Protein AF-A0A959SL12-F1 (afdb_monomer_lite)

Secondary structure (DSSP, 8-state):
---THHHHHHHHHHHHHHHHHHHHHHTT--HHHHHHHHHHHHHHHHHHHHHHTSS-HHHHHHHHHHHHHHHHHHHHHHHHHHHHHHHHHHHHHHHHHHHHHHHHHHHHHHHHHHHHHSS--S-HHHHHHHHHH-EEEEEEEES---TTS-HHHHHHTTS-EEEEEEEEHHHHHHSSHHHHTT-SS---TTTTTB-TTSSBPEEEEEEEEETTEEEEEEEEE-SS-SSTT---EEE-SSSS---BSSTT-

Radius of gyration: 35.01 Å; chains: 1; bounding box: 76×39×96 Å

Foldseek 3Di:
DQPPVQLPQLVCLLVQLVVQLVVCVVVVHDPVSVVVSVVSNVVSVVSVCVSVPVQDPVRNVVVVVVVVVVVVVVVVVVVVVVVVVVVLVVVQVLQVLQQVLLQVLLLLLQVQVCQAPVAGDQDLVVSLCCLQPNWGWDWDKDADDPPVDDPVVCVVVVRIDTDTDTDRNNCVRQVDPVNQPPGPDHDDSVDSQAGPVRHGWRKDKDWDQDPNDTDIWMKTWDPDRPDPPPIWMAIDPHDGGRDIPDPDD

Sequence (249 aa):
MKNLANYIFPVLLIILGGALLIVGAQQGQNTWVMLGAALALIAGLVSVMLQIGMIGRKGGMILGIAFAALAIVLAYRNYRSVMGVIEFNQKKEANDRLVKQGLKDLRTAQMGYKDAYGGYTGDLAVLEEFVKNGHIPMIKAIGQVPDTLSELEALELGLIVRDTILAPALDSLFLTPRATADRAYPFDPNTFTKSPSGDPYLMKAGMISSSGRNVPVFTVRDPRPMVKGDTLMVGSMEKQSTSGNWAGE

pLDDT: mean 90.54, std 7.05, range [51.91, 97.75]

Structure (mmCIF, N/CA/C/O backbone):
data_AF-A0A959SL12-F1
#
_entry.id   AF-A0A959SL12-F1
#
loop_
_atom_site.group_PDB
_atom_site.id
_atom_site.type_symbol
_atom_site.label_atom_id
_atom_site.label_alt_id
_atom_site.label_comp_id
_atom_site.label_asym_id
_atom_site.label_entity_id
_atom_site.label_seq_id
_atom_site.pdbx_PDB_ins_code
_atom_site.Cartn_x
_atom_site.Cartn_y
_atom_site.Cartn_z
_atom_site.occupancy
_atom_site.B_iso_or_equiv
_atom_site.auth_seq_id
_atom_site.auth_comp_id
_atom_site.auth_asym_id
_atom_site.auth_atom_id
_atom_site.pdbx_PDB_model_num
ATOM 1 N N . MET A 1 1 ? -34.033 9.328 64.050 1.00 51.91 1 MET A N 1
ATOM 2 C CA . MET A 1 1 ? -34.203 10.295 62.942 1.00 51.91 1 MET A CA 1
ATOM 3 C C . MET A 1 1 ? -33.260 9.887 61.821 1.00 51.91 1 MET A C 1
ATOM 5 O O . MET A 1 1 ? -32.084 9.692 62.101 1.00 51.91 1 MET A O 1
ATOM 9 N N . LYS A 1 2 ? -33.747 9.649 60.594 1.00 59.09 2 LYS A N 1
ATOM 10 C CA . LYS A 1 2 ? -32.851 9.391 59.450 1.00 59.09 2 LYS A CA 1
ATOM 11 C C . LYS A 1 2 ? -31.998 10.654 59.242 1.00 59.09 2 LYS A C 1
ATOM 13 O O . LYS A 1 2 ? -32.566 11.736 59.139 1.00 59.09 2 LYS A O 1
ATOM 18 N N . ASN A 1 3 ? -30.669 10.532 59.233 1.00 78.06 3 ASN A N 1
ATOM 19 C CA . ASN A 1 3 ? -29.772 11.679 59.054 1.00 78.06 3 ASN A CA 1
ATOM 20 C C . ASN A 1 3 ? -30.009 12.312 57.678 1.00 78.06 3 ASN A C 1
ATOM 22 O O . ASN A 1 3 ? -29.695 11.691 56.665 1.00 78.06 3 ASN A O 1
ATOM 26 N N . LEU A 1 4 ? -30.539 13.540 57.630 1.00 74.75 4 LEU A N 1
ATOM 27 C CA . LEU A 1 4 ? -30.747 14.267 56.370 1.00 74.75 4 LEU A CA 1
ATOM 28 C C . LEU A 1 4 ? -29.435 14.483 55.600 1.00 74.75 4 LEU A C 1
ATOM 30 O O . LEU A 1 4 ? -29.446 14.486 54.374 1.00 74.75 4 LEU A O 1
ATOM 34 N N . ALA A 1 5 ? -28.304 14.582 56.309 1.00 80.69 5 ALA A N 1
ATOM 35 C CA . ALA A 1 5 ? -26.974 14.753 55.722 1.00 80.69 5 ALA A CA 1
ATOM 36 C C . ALA A 1 5 ? -26.625 13.680 54.676 1.00 80.69 5 ALA A C 1
ATOM 38 O O . ALA A 1 5 ? -25.955 13.956 53.686 1.00 80.69 5 ALA A O 1
ATOM 39 N N . ASN A 1 6 ? -27.147 12.468 54.862 1.00 82.25 6 ASN A N 1
ATOM 40 C CA . ASN A 1 6 ? -26.888 11.325 54.001 1.00 82.25 6 ASN A CA 1
ATOM 41 C C . ASN A 1 6 ? -27.483 11.492 52.583 1.00 82.25 6 ASN A C 1
ATOM 43 O O . ASN A 1 6 ? -26.944 10.911 51.641 1.00 82.25 6 ASN A O 1
ATOM 47 N N . TYR A 1 7 ? -28.523 12.324 52.426 1.00 87.56 7 TYR A N 1
ATOM 48 C CA . TYR A 1 7 ? -29.230 12.563 51.159 1.00 87.56 7 TYR A CA 1
ATOM 49 C C . TYR A 1 7 ? -28.717 13.780 50.379 1.00 87.56 7 TYR A C 1
ATOM 51 O O . TYR A 1 7 ? -29.069 13.938 49.211 1.00 87.56 7 TYR A O 1
ATOM 59 N N . ILE A 1 8 ? -27.878 14.628 50.985 1.00 89.00 8 ILE A N 1
ATOM 60 C CA . ILE A 1 8 ? -27.419 15.887 50.372 1.00 89.00 8 ILE A CA 1
ATOM 61 C C . ILE A 1 8 ? -26.678 15.615 49.059 1.00 89.00 8 ILE A C 1
ATOM 63 O O . ILE A 1 8 ? -27.012 16.188 48.026 1.00 89.00 8 ILE A O 1
ATOM 67 N N . PHE A 1 9 ? -25.704 14.703 49.083 1.00 87.56 9 PHE A N 1
ATOM 68 C CA . PHE A 1 9 ? -24.897 14.377 47.907 1.00 87.56 9 PH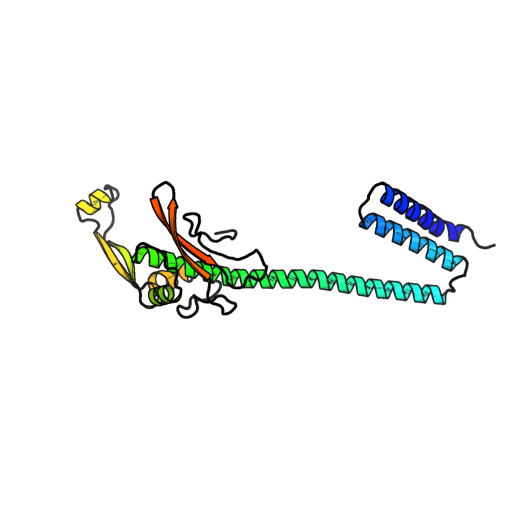E A CA 1
ATOM 69 C C . PHE A 1 9 ? -25.715 13.727 46.765 1.00 87.56 9 PHE A C 1
ATOM 71 O O . PHE A 1 9 ? -25.626 14.207 45.633 1.00 87.56 9 PHE A O 1
ATOM 78 N N . PRO A 1 10 ? -26.566 12.710 47.018 1.00 91.31 10 PRO A N 1
ATOM 79 C CA . PRO A 1 10 ? -27.438 12.133 45.990 1.00 91.31 10 PRO A CA 1
ATOM 80 C C . PRO A 1 10 ? -28.402 13.132 45.344 1.00 91.31 10 PRO A C 1
ATOM 82 O O . PRO A 1 10 ? -28.556 13.142 44.124 1.00 91.31 10 PRO A O 1
ATOM 85 N N . VAL A 1 11 ? -29.038 13.988 46.149 1.00 92.69 11 VAL A N 1
ATOM 86 C CA . VAL A 1 11 ? -29.972 15.010 45.650 1.00 92.69 11 VAL A CA 1
ATOM 87 C C . VAL A 1 11 ? -29.240 16.023 44.774 1.00 92.69 11 VAL A C 1
ATOM 89 O O . VAL A 1 11 ? -29.743 16.391 43.714 1.00 92.69 11 VAL A O 1
ATOM 92 N N . LEU A 1 12 ? -28.025 16.417 45.162 1.00 93.94 12 LEU A N 1
ATOM 93 C CA . LEU A 1 12 ? -27.194 17.318 44.368 1.00 93.94 12 LEU A CA 1
ATOM 94 C C . LEU A 1 12 ? -26.846 16.700 43.005 1.00 93.94 12 LEU A C 1
ATOM 96 O O . LEU A 1 12 ? -26.996 17.374 41.990 1.00 93.94 12 LEU A O 1
ATOM 100 N N . LEU A 1 13 ? -26.482 15.413 42.952 1.00 94.31 13 LEU A N 1
ATOM 101 C CA . LEU A 1 13 ? -26.234 14.701 41.689 1.00 94.31 13 LEU A CA 1
ATOM 102 C C . LEU A 1 13 ? -27.462 14.658 40.770 1.00 94.31 13 LEU A C 1
ATOM 104 O O . LEU A 1 13 ? -27.321 14.847 39.563 1.00 94.31 13 LEU A O 1
ATOM 108 N N . ILE A 1 14 ? -28.658 14.441 41.326 1.00 95.81 14 ILE A N 1
ATOM 109 C CA . ILE A 1 14 ? -29.908 14.438 40.550 1.00 95.81 14 ILE A CA 1
ATOM 110 C C . ILE A 1 14 ? -30.173 15.827 39.966 1.00 95.81 14 ILE A C 1
ATOM 112 O O . ILE A 1 14 ? -30.442 15.945 38.773 1.00 95.81 14 ILE A O 1
ATOM 116 N N . ILE A 1 15 ? -30.080 16.874 40.790 1.00 95.06 15 ILE A N 1
ATOM 117 C CA . ILE A 1 15 ? -30.332 18.254 40.355 1.00 95.06 15 ILE A CA 1
ATOM 118 C C . ILE A 1 15 ? -29.320 18.658 39.283 1.00 95.06 15 ILE A C 1
ATOM 120 O O . ILE A 1 15 ? -29.709 19.147 38.225 1.00 95.06 15 ILE A O 1
ATOM 124 N N . LEU A 1 16 ? -28.031 18.419 39.529 1.00 93.88 16 LEU A N 1
ATOM 125 C CA . LEU A 1 16 ? -26.963 18.819 38.620 1.00 93.88 16 LEU A CA 1
ATOM 126 C C . LEU A 1 16 ? -27.016 18.027 37.306 1.00 93.88 16 LEU A C 1
ATOM 128 O O . LEU A 1 16 ? -26.973 18.621 36.232 1.00 93.88 16 LEU A O 1
ATOM 132 N N . GLY A 1 17 ? -27.159 16.699 37.376 1.00 93.88 17 GLY A N 1
ATOM 133 C CA . GLY A 1 17 ? -27.270 15.837 36.198 1.00 93.88 17 GLY A CA 1
ATOM 134 C C . GLY A 1 17 ? -28.521 16.136 35.370 1.00 93.88 17 GLY A C 1
ATOM 135 O O . GLY A 1 17 ? -28.449 16.203 34.145 1.00 93.88 17 GLY A O 1
ATOM 136 N N . GLY A 1 18 ? -29.655 16.394 36.027 1.00 94.44 18 GLY A N 1
ATOM 137 C CA . GLY A 1 18 ? -30.906 16.771 35.366 1.00 94.44 18 GLY A CA 1
ATOM 138 C C . GLY A 1 18 ? -30.830 18.140 34.697 1.00 94.44 18 GLY A C 1
ATOM 139 O O . GLY A 1 18 ? -31.206 18.273 33.533 1.00 94.44 18 GLY A O 1
ATOM 140 N N . ALA A 1 19 ? -30.281 19.142 35.388 1.00 94.00 19 ALA A N 1
ATOM 141 C CA . ALA A 1 19 ? -30.075 20.472 34.823 1.00 94.00 19 ALA A CA 1
ATOM 142 C C . ALA A 1 19 ? -29.132 20.429 33.611 1.00 94.00 19 ALA A C 1
ATOM 144 O O . ALA A 1 19 ? -29.453 20.996 32.569 1.00 94.00 19 ALA A O 1
ATOM 145 N N . LEU A 1 20 ? -28.012 19.705 33.714 1.00 93.50 20 LEU A N 1
ATOM 146 C CA . LEU A 1 20 ? -27.066 19.538 32.609 1.00 93.50 20 LEU A CA 1
ATOM 147 C C . LEU A 1 20 ? -27.684 18.810 31.411 1.00 93.50 20 LEU A C 1
ATOM 149 O O . LEU A 1 20 ? -27.400 19.182 30.278 1.00 93.50 20 LEU A O 1
ATOM 153 N N . LEU A 1 21 ? -28.556 17.821 31.629 1.00 94.06 21 LEU A N 1
ATOM 154 C CA . LEU A 1 21 ? -29.277 17.160 30.537 1.00 94.06 21 LEU A CA 1
ATOM 155 C C . LEU A 1 21 ? -30.247 18.103 29.821 1.00 94.06 21 LEU A C 1
ATOM 157 O O . LEU A 1 21 ? -30.284 18.112 28.593 1.00 94.06 21 LEU A O 1
ATOM 161 N N . ILE A 1 22 ? -31.018 18.894 30.570 1.00 93.25 22 ILE A N 1
ATOM 162 C CA . ILE A 1 22 ? -31.989 19.841 30.000 1.00 93.25 22 ILE A CA 1
ATOM 163 C C . ILE A 1 22 ? -31.260 20.929 29.212 1.00 93.25 22 ILE A C 1
ATOM 165 O O . ILE A 1 22 ? -31.587 21.179 28.052 1.00 93.25 22 ILE A O 1
ATOM 169 N N . VAL A 1 23 ? -30.241 21.540 29.820 1.00 92.00 23 VAL A N 1
ATOM 170 C CA . VAL A 1 23 ? -29.428 22.575 29.174 1.00 92.00 23 VAL A CA 1
ATOM 171 C C . VAL A 1 23 ? -28.699 22.001 27.962 1.00 92.00 23 VAL A C 1
ATOM 173 O O . VAL A 1 23 ? -28.731 22.600 26.891 1.00 92.00 23 VAL A O 1
ATOM 176 N N . GLY A 1 24 ? -28.099 20.818 28.095 1.00 90.75 24 GLY A N 1
ATOM 177 C CA . GLY A 1 24 ? -27.383 20.161 27.007 1.00 90.75 24 GLY A CA 1
ATOM 178 C C . GLY A 1 24 ? -28.286 19.812 25.824 1.00 90.75 24 GLY A C 1
ATOM 179 O O . GLY A 1 24 ? -27.893 20.027 24.679 1.00 90.75 24 GLY A O 1
ATOM 180 N N . ALA A 1 25 ? -29.516 19.359 26.083 1.00 90.31 25 ALA A N 1
ATOM 181 C CA . ALA A 1 25 ? -30.501 19.077 25.041 1.00 90.31 25 ALA A CA 1
ATOM 182 C C . ALA A 1 25 ? -30.975 20.349 24.318 1.00 90.31 25 ALA A C 1
ATOM 184 O O . ALA A 1 25 ? -31.148 20.330 23.102 1.00 90.31 25 ALA A O 1
ATOM 185 N N . GLN A 1 26 ? -31.155 21.461 25.039 1.00 91.75 26 GLN A N 1
ATOM 186 C CA . GLN A 1 26 ? -31.577 22.740 24.453 1.00 91.75 26 GLN A CA 1
ATOM 187 C C . GLN A 1 26 ? -30.458 23.438 23.673 1.00 91.75 26 GLN A C 1
ATOM 189 O O . GLN A 1 26 ? -30.722 24.085 22.664 1.00 91.75 26 GLN A O 1
ATOM 194 N N . GLN A 1 27 ? -29.213 23.310 24.133 1.00 89.75 27 GLN A N 1
ATOM 195 C CA . GLN A 1 27 ? -28.049 23.952 23.516 1.00 89.75 27 GLN A CA 1
ATOM 196 C C . GLN A 1 27 ? -27.361 23.080 22.455 1.00 89.75 27 GLN A C 1
ATOM 198 O O . GLN A 1 27 ? -26.347 23.493 21.898 1.00 89.75 27 GLN A O 1
ATOM 203 N N . GLY A 1 28 ? -27.878 21.876 22.180 1.00 87.31 28 GLY A N 1
ATOM 204 C CA . GLY A 1 28 ? -27.278 20.950 21.216 1.00 87.31 28 GLY A CA 1
ATOM 205 C C . GLY A 1 28 ? -25.853 20.536 21.596 1.00 87.31 28 GLY A C 1
ATOM 206 O O . GLY A 1 28 ? -24.986 20.432 20.729 1.00 87.31 28 GLY A O 1
ATOM 207 N N . GLN A 1 29 ? -25.587 20.350 22.893 1.00 86.50 29 GLN A N 1
ATOM 208 C CA . GLN A 1 29 ? -24.266 19.948 23.376 1.00 86.50 29 GLN A CA 1
ATOM 209 C C . GLN A 1 29 ? -23.861 18.562 22.871 1.00 86.50 29 GLN A C 1
ATOM 211 O O . GLN A 1 29 ? -24.678 17.739 22.456 1.00 86.50 29 GLN A O 1
ATOM 216 N N . ASN A 1 30 ? -22.556 18.295 22.936 1.00 91.25 30 ASN A N 1
ATOM 217 C CA . ASN A 1 30 ? -22.004 17.027 22.492 1.00 91.25 30 ASN A CA 1
ATOM 218 C C . ASN A 1 30 ? -22.610 15.829 23.257 1.00 91.25 30 ASN A C 1
ATOM 220 O O . ASN A 1 30 ? -22.987 15.894 24.431 1.00 91.25 30 ASN A O 1
ATOM 224 N N . THR A 1 31 ? -22.651 14.683 22.582 1.00 89.62 31 THR A N 1
ATOM 225 C CA . THR A 1 31 ? -23.196 13.444 23.149 1.00 89.62 31 THR A CA 1
ATOM 226 C C . THR A 1 31 ? -22.438 13.000 24.406 1.00 89.62 31 THR A C 1
ATOM 228 O O . THR A 1 31 ? -23.029 12.401 25.298 1.00 89.62 31 THR A O 1
ATOM 231 N N . TRP A 1 32 ? -21.146 13.328 24.524 1.00 88.56 32 TRP A N 1
ATOM 232 C CA . TRP A 1 32 ? -20.319 12.974 25.683 1.00 88.56 32 TRP A CA 1
ATOM 233 C C . TRP A 1 32 ? -20.746 13.683 26.971 1.00 88.56 32 TRP A C 1
ATOM 235 O O . TRP A 1 32 ? -20.835 13.041 28.017 1.00 88.56 32 TRP A O 1
ATOM 245 N N . VAL A 1 33 ? -21.062 14.978 26.901 1.00 88.88 33 VAL A N 1
ATOM 246 C CA . VAL A 1 33 ? -21.575 15.748 28.042 1.00 88.88 33 VAL A CA 1
ATOM 247 C C . VAL A 1 33 ? -22.968 15.254 28.415 1.00 88.88 33 VAL A C 1
ATOM 249 O O . VAL A 1 33 ? -23.230 15.036 29.597 1.00 88.88 33 VAL A O 1
ATOM 252 N N . MET A 1 34 ? -23.827 14.970 27.430 1.00 92.50 34 MET A N 1
ATOM 253 C CA . MET A 1 34 ? -25.151 14.393 27.691 1.00 92.50 34 MET A CA 1
ATOM 254 C C . MET A 1 34 ? -25.068 13.022 28.380 1.00 92.50 34 MET A C 1
ATOM 256 O O . MET A 1 34 ? -25.789 12.774 29.344 1.00 92.50 34 MET A O 1
ATOM 260 N N . LEU A 1 35 ? -24.163 12.141 27.939 1.00 92.50 35 LEU A N 1
ATOM 261 C CA . LEU A 1 35 ? -23.935 10.840 28.576 1.00 92.50 35 LEU A CA 1
ATOM 262 C C . LEU A 1 35 ? -23.395 10.987 30.003 1.00 92.50 35 LEU A C 1
ATOM 264 O O . LEU A 1 35 ? -23.869 10.298 30.906 1.00 92.50 35 LEU A O 1
ATOM 268 N N . GLY A 1 36 ? -22.448 11.901 30.231 1.00 91.50 36 GLY A N 1
ATOM 269 C CA . GLY A 1 36 ? -21.938 12.198 31.571 1.00 91.50 36 GLY A CA 1
ATOM 270 C C . GLY A 1 36 ? -23.032 12.703 32.518 1.00 91.50 36 GLY A C 1
ATOM 271 O O . GLY A 1 36 ? -23.150 12.217 33.643 1.00 91.50 36 GLY A O 1
ATOM 272 N N . ALA A 1 37 ? -23.882 13.617 32.043 1.00 93.56 37 ALA A N 1
ATOM 273 C CA . ALA A 1 37 ? -25.014 14.149 32.799 1.00 93.56 37 ALA A CA 1
ATOM 274 C C . ALA A 1 37 ? -26.071 13.070 33.109 1.00 93.56 37 ALA A C 1
ATOM 276 O O . ALA A 1 37 ? -26.562 12.992 34.238 1.00 93.56 37 ALA A O 1
ATOM 277 N N . ALA A 1 38 ? -26.357 12.178 32.153 1.00 93.94 38 ALA A N 1
ATOM 278 C CA . ALA A 1 38 ? -27.232 11.025 32.366 1.00 93.94 38 ALA A CA 1
ATOM 279 C C . ALA A 1 38 ? -26.675 10.050 33.412 1.00 93.94 38 ALA A C 1
ATOM 281 O O . ALA A 1 38 ? -27.411 9.619 34.299 1.00 93.94 38 ALA A O 1
ATOM 282 N N . LEU A 1 39 ? -25.378 9.733 33.358 1.00 92.88 39 LEU A N 1
ATOM 283 C CA . LEU A 1 39 ? -24.732 8.865 34.347 1.00 92.88 39 LEU A CA 1
ATOM 284 C C . LEU A 1 39 ? -24.759 9.480 35.752 1.00 92.88 39 LEU A C 1
ATOM 286 O O . LEU A 1 39 ? -25.053 8.771 36.714 1.00 92.88 39 LEU A O 1
ATOM 290 N N . ALA A 1 40 ? -24.511 10.788 35.875 1.00 92.56 40 ALA A N 1
ATOM 291 C CA . ALA A 1 40 ? -24.599 11.502 37.150 1.00 92.56 40 ALA A CA 1
ATOM 292 C C . ALA A 1 40 ? -26.022 11.461 37.734 1.00 92.56 40 ALA A C 1
ATOM 294 O O . ALA A 1 40 ? -26.195 11.166 38.919 1.00 92.56 40 ALA A O 1
ATOM 295 N N . LEU A 1 41 ? -27.043 11.675 36.896 1.00 94.81 41 LEU A N 1
ATOM 296 C CA . LEU A 1 41 ? -28.448 11.583 37.295 1.00 94.81 41 LEU A CA 1
ATOM 297 C C . LEU A 1 41 ? -28.818 10.162 37.751 1.00 94.81 41 LEU A C 1
ATOM 299 O O . LEU A 1 41 ? -29.409 9.995 38.819 1.00 94.81 41 LEU A O 1
ATOM 303 N N . ILE A 1 42 ? -28.429 9.133 36.990 1.00 91.75 42 ILE A N 1
ATOM 304 C CA . ILE A 1 42 ? -28.660 7.723 37.348 1.00 91.75 42 ILE A CA 1
ATOM 305 C C . ILE A 1 42 ? -27.972 7.384 38.675 1.00 91.75 42 ILE A C 1
ATOM 307 O O . ILE A 1 42 ? -28.596 6.779 39.546 1.00 91.75 42 ILE A O 1
ATOM 311 N N . ALA A 1 43 ? -26.719 7.802 38.870 1.00 90.50 43 ALA A N 1
ATOM 312 C CA . ALA A 1 43 ? -25.989 7.571 40.115 1.00 90.50 43 ALA A CA 1
ATOM 313 C C . ALA A 1 43 ? -26.680 8.232 41.320 1.00 90.50 43 ALA A C 1
ATOM 315 O O . ALA A 1 43 ? -26.818 7.605 42.373 1.00 90.50 43 ALA A O 1
ATOM 316 N N . GLY A 1 44 ? -27.168 9.466 41.153 1.00 92.06 44 GLY A N 1
ATOM 317 C CA . GLY A 1 44 ? -27.945 10.171 42.171 1.00 92.06 44 GLY A CA 1
ATOM 318 C C . GLY A 1 44 ? -29.247 9.444 42.526 1.00 92.06 44 GLY A C 1
ATOM 319 O O . GLY A 1 44 ? -29.505 9.190 43.704 1.00 92.06 44 GLY A O 1
ATOM 320 N N . LEU A 1 45 ? -30.027 9.023 41.522 1.00 91.44 45 LEU A N 1
ATOM 321 C CA . LEU A 1 45 ? -31.270 8.262 41.716 1.00 91.44 45 LEU A CA 1
ATOM 322 C C . LEU A 1 45 ? -31.021 6.928 42.434 1.00 91.44 45 LEU A C 1
ATOM 324 O O . LEU A 1 45 ? -31.686 6.629 43.427 1.00 91.44 45 LEU A O 1
ATOM 328 N N . VAL A 1 46 ? -30.029 6.152 41.987 1.00 88.75 46 VAL A N 1
ATOM 329 C CA . VAL A 1 46 ? -29.654 4.870 42.608 1.00 88.75 46 VAL A CA 1
ATOM 330 C C . VAL A 1 46 ? -29.216 5.071 44.061 1.00 88.75 46 VAL A C 1
ATOM 332 O O . VAL A 1 46 ? -29.594 4.289 44.937 1.00 88.75 46 VAL A O 1
ATOM 335 N N . SER A 1 47 ? -28.460 6.133 44.348 1.00 87.75 47 SER A N 1
ATOM 336 C CA . SER A 1 47 ? -27.998 6.425 45.705 1.00 87.75 47 SER A CA 1
ATOM 337 C C . SER A 1 47 ? -29.155 6.779 46.651 1.00 87.75 47 SER A C 1
ATOM 339 O O . SER A 1 47 ? -29.231 6.230 47.755 1.00 87.75 47 SER A O 1
ATOM 341 N N . VAL A 1 48 ? -30.126 7.584 46.199 1.00 89.62 48 VAL A N 1
ATOM 342 C CA . VAL A 1 48 ? -31.365 7.843 46.959 1.00 89.62 48 VAL A CA 1
ATOM 343 C C . VAL A 1 48 ? -32.163 6.550 47.175 1.00 89.62 48 VAL A C 1
ATOM 345 O O . VAL A 1 48 ? -32.615 6.290 48.293 1.00 89.62 48 VAL A O 1
ATOM 348 N N . MET A 1 49 ? -32.304 5.701 46.149 1.00 87.38 49 MET A N 1
ATOM 349 C CA . MET A 1 49 ? -33.042 4.431 46.246 1.00 87.38 49 MET A CA 1
ATOM 350 C C . MET A 1 49 ? -32.463 3.475 47.301 1.00 87.38 49 MET A C 1
ATOM 352 O O . MET A 1 49 ? -33.219 2.821 48.028 1.00 87.38 49 MET A O 1
ATOM 356 N N . LEU A 1 50 ? -31.136 3.419 47.430 1.00 84.81 50 LEU A N 1
ATOM 357 C CA . LEU A 1 50 ? -30.454 2.638 48.468 1.00 84.81 50 LEU A CA 1
ATOM 358 C C . LEU A 1 50 ? -30.712 3.191 49.874 1.00 84.81 50 LEU A C 1
ATOM 360 O O . LEU A 1 50 ? -30.853 2.436 50.833 1.00 84.81 50 LEU A O 1
ATOM 364 N N . GLN A 1 51 ? -30.800 4.511 50.006 1.00 83.75 51 GLN A N 1
ATOM 365 C CA . GLN A 1 51 ? -30.890 5.188 51.296 1.00 83.75 51 GLN A CA 1
ATOM 366 C C . GLN A 1 51 ? -32.309 5.233 51.869 1.00 83.75 51 GLN A C 1
ATOM 368 O O . GLN A 1 51 ? -32.502 5.141 53.086 1.00 83.75 51 GLN A O 1
ATOM 373 N N . ILE A 1 52 ? -33.311 5.302 50.989 1.00 84.75 52 ILE A N 1
ATOM 374 C CA . ILE A 1 52 ? -34.725 5.152 51.354 1.00 84.75 52 ILE A CA 1
ATOM 375 C C . ILE A 1 52 ? -35.015 3.718 51.826 1.00 84.75 52 ILE A C 1
ATOM 377 O O . ILE A 1 52 ? -35.933 3.518 52.624 1.00 84.75 52 ILE A O 1
ATOM 381 N N . GLY A 1 53 ? -34.187 2.747 51.422 1.00 79.56 53 GLY A N 1
ATOM 382 C CA . GLY A 1 53 ? -34.338 1.332 51.756 1.00 79.56 53 GLY A CA 1
ATOM 383 C C . GLY A 1 53 ? -35.206 0.559 50.763 1.00 79.56 53 GLY A C 1
ATOM 384 O O . GLY A 1 53 ? -35.525 -0.594 51.033 1.00 79.56 53 GLY A O 1
ATOM 385 N N . MET A 1 54 ? -35.561 1.161 49.615 1.00 80.94 54 MET A N 1
ATOM 386 C CA . MET A 1 54 ? -36.199 0.437 48.502 1.00 80.94 54 MET A CA 1
ATOM 387 C C . MET A 1 54 ? -35.296 -0.688 47.991 1.00 80.94 54 MET A C 1
ATOM 389 O O . MET A 1 54 ? -35.774 -1.766 47.653 1.00 80.94 54 MET A O 1
ATOM 393 N N . ILE A 1 55 ? -33.984 -0.444 47.965 1.00 79.50 55 ILE A N 1
ATOM 394 C CA . ILE A 1 55 ? -32.978 -1.445 47.622 1.00 79.50 55 ILE A CA 1
ATOM 395 C C . ILE A 1 55 ? -32.230 -1.818 48.903 1.00 79.50 55 ILE A C 1
ATOM 397 O O . ILE A 1 55 ? -31.528 -0.999 49.494 1.00 79.50 55 ILE A O 1
ATOM 401 N N . GLY A 1 56 ? -32.368 -3.071 49.343 1.00 84.00 56 GLY A N 1
ATOM 402 C CA . GLY A 1 56 ? -31.629 -3.581 50.498 1.00 84.00 56 GLY A CA 1
ATOM 403 C C . GLY A 1 56 ? -30.113 -3.615 50.259 1.00 84.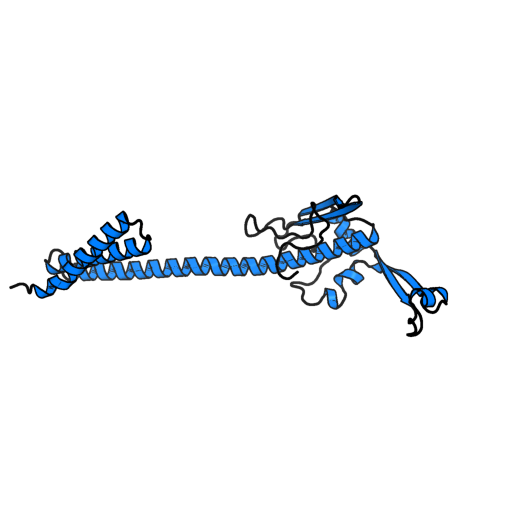00 56 GLY A C 1
ATOM 404 O O . GLY A 1 56 ? -29.641 -3.642 49.123 1.00 84.00 56 GLY A O 1
ATOM 405 N N . ARG A 1 57 ? -29.323 -3.705 51.338 1.00 80.12 57 ARG A N 1
ATOM 406 C CA . ARG A 1 57 ? -27.844 -3.698 51.280 1.00 80.12 57 ARG A CA 1
ATOM 407 C C . ARG A 1 57 ? -27.258 -4.765 50.341 1.00 80.12 57 ARG A C 1
ATOM 409 O O . ARG A 1 57 ? -26.302 -4.490 49.625 1.00 80.12 57 ARG A O 1
ATOM 416 N N . LYS A 1 58 ? -27.867 -5.958 50.300 1.00 85.12 58 LYS A N 1
ATOM 417 C CA . LYS A 1 58 ? -27.493 -7.034 49.364 1.00 85.12 58 LYS A CA 1
ATOM 418 C C . LYS A 1 58 ? -27.786 -6.660 47.903 1.00 85.12 58 LYS A C 1
ATOM 420 O O . LYS A 1 58 ? -26.955 -6.916 47.043 1.00 85.12 58 LYS A O 1
ATOM 425 N N . GLY A 1 59 ? -28.920 -6.008 47.633 1.00 86.94 59 GLY A N 1
ATOM 426 C CA . GLY A 1 59 ? -29.298 -5.554 46.289 1.00 86.94 59 GLY A CA 1
ATOM 427 C C . GLY A 1 59 ? -28.355 -4.482 45.742 1.00 86.94 59 GLY A C 1
ATOM 428 O O . GLY A 1 59 ? -27.927 -4.574 44.597 1.00 86.94 59 GLY A O 1
ATOM 429 N N . GLY A 1 60 ? -27.944 -3.526 46.583 1.00 85.75 60 GLY A N 1
ATOM 430 C CA . GLY A 1 60 ? -26.938 -2.526 46.208 1.00 85.75 60 GLY A CA 1
ATOM 431 C C . GLY A 1 60 ? -25.578 -3.139 45.875 1.00 85.75 60 GLY A C 1
ATOM 432 O O . GLY A 1 60 ? -24.933 -2.726 44.916 1.00 85.75 60 GLY A O 1
ATOM 433 N N . MET A 1 61 ? -25.168 -4.168 46.621 1.00 86.62 61 MET A N 1
ATOM 434 C CA . MET A 1 61 ? -23.927 -4.895 46.348 1.00 86.62 61 MET A CA 1
ATOM 435 C C . MET A 1 61 ? -23.997 -5.678 45.028 1.00 86.62 61 MET A C 1
ATOM 437 O O . MET A 1 61 ? -23.057 -5.612 44.242 1.00 86.62 61 MET A O 1
ATOM 441 N N . ILE A 1 62 ? -25.119 -6.351 44.745 1.00 90.69 62 ILE A N 1
ATOM 442 C CA . ILE A 1 62 ? -25.352 -7.039 43.461 1.00 90.69 62 ILE A CA 1
ATOM 443 C C . ILE A 1 62 ? -25.299 -6.044 42.298 1.00 90.69 62 ILE A C 1
ATOM 445 O O . ILE A 1 62 ? -24.624 -6.301 41.304 1.00 90.69 62 ILE A O 1
ATOM 449 N N . LEU A 1 63 ? -25.959 -4.890 42.433 1.00 89.31 63 LEU A N 1
ATOM 450 C CA . LEU A 1 63 ? -25.953 -3.841 41.416 1.00 89.31 63 LEU A CA 1
ATOM 451 C C . LEU A 1 63 ? -24.539 -3.283 41.181 1.00 89.31 63 LEU A C 1
ATOM 453 O O . LEU A 1 63 ? -24.130 -3.105 40.037 1.00 89.31 63 LEU A O 1
ATOM 457 N N . GLY A 1 64 ? -23.770 -3.062 42.251 1.00 88.31 64 GLY A N 1
ATOM 458 C CA . GLY A 1 64 ? -22.373 -2.635 42.160 1.00 88.31 64 GLY A CA 1
ATOM 459 C C . GLY A 1 64 ? -21.492 -3.652 41.430 1.00 88.31 64 GLY A C 1
ATOM 460 O O . GLY A 1 64 ? -20.721 -3.273 40.551 1.00 88.31 64 GLY A O 1
ATOM 461 N N . ILE A 1 65 ? -21.652 -4.944 41.731 1.00 93.88 65 ILE A N 1
ATOM 462 C CA . ILE A 1 65 ? -20.949 -6.028 41.027 1.00 93.88 65 ILE A CA 1
ATOM 463 C C . ILE A 1 65 ? -21.362 -6.072 39.551 1.00 93.88 65 ILE A C 1
ATOM 465 O O . ILE A 1 65 ? -20.501 -6.210 38.686 1.00 93.88 65 ILE A O 1
ATOM 469 N N . ALA A 1 66 ? -22.650 -5.907 39.243 1.00 93.25 66 ALA A N 1
ATOM 470 C CA . ALA A 1 66 ? -23.140 -5.875 37.868 1.00 93.25 66 ALA A CA 1
ATOM 471 C C . ALA A 1 66 ? -22.545 -4.700 37.074 1.00 93.25 66 ALA A C 1
ATOM 473 O O . ALA A 1 66 ? -22.078 -4.895 35.952 1.00 93.25 66 ALA A O 1
ATOM 474 N N . PHE A 1 67 ? -22.490 -3.499 37.660 1.00 90.69 67 PHE A N 1
ATOM 475 C CA . PHE A 1 67 ? -21.842 -2.347 37.027 1.00 90.69 67 PHE A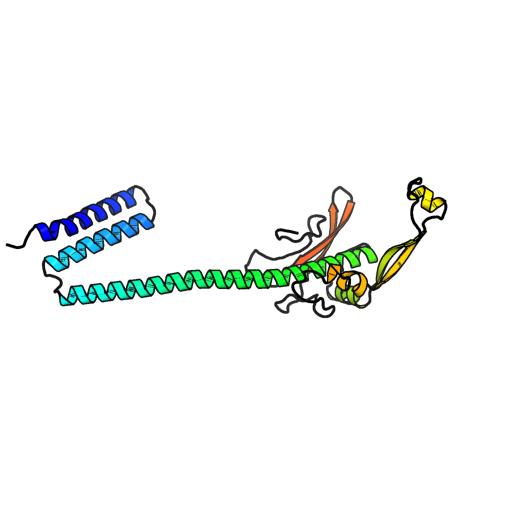 CA 1
ATOM 476 C C . PHE A 1 67 ? -20.336 -2.539 36.860 1.00 90.69 67 PHE A C 1
ATOM 478 O O . PHE A 1 67 ? -19.801 -2.194 35.808 1.00 90.69 67 PHE A O 1
ATOM 485 N N . ALA A 1 68 ? -19.655 -3.124 37.847 1.00 93.00 68 ALA A N 1
ATOM 486 C CA . ALA A 1 68 ? -18.237 -3.448 37.733 1.00 93.00 68 ALA A CA 1
ATOM 487 C C . ALA A 1 68 ? -17.982 -4.459 36.600 1.00 93.00 68 ALA A C 1
ATOM 489 O O . ALA A 1 68 ? -17.098 -4.248 35.771 1.00 93.00 68 ALA A O 1
ATOM 490 N N . ALA A 1 69 ? -18.797 -5.513 36.506 1.00 96.69 69 ALA A N 1
ATOM 491 C CA . ALA A 1 69 ? -18.719 -6.490 35.425 1.00 96.69 69 ALA A CA 1
ATOM 492 C C . ALA A 1 69 ? -18.982 -5.845 34.054 1.00 96.69 69 ALA A C 1
ATOM 494 O O . ALA A 1 69 ? -18.226 -6.070 33.109 1.00 96.69 69 ALA A O 1
ATOM 495 N N . LEU A 1 70 ? -20.002 -4.988 33.949 1.00 95.44 70 LEU A N 1
ATOM 496 C CA . LEU A 1 70 ? -20.296 -4.241 32.726 1.00 95.44 70 LEU A CA 1
ATOM 497 C C . LEU A 1 70 ? -19.130 -3.327 32.323 1.00 95.44 70 LEU A C 1
ATOM 499 O O . LEU A 1 70 ? -18.762 -3.294 31.150 1.00 95.44 70 LEU A O 1
ATOM 503 N N . ALA A 1 71 ? -18.520 -2.625 33.280 1.00 94.44 71 ALA A N 1
ATOM 504 C CA . ALA A 1 71 ? -17.361 -1.774 33.031 1.00 94.44 71 ALA A CA 1
ATOM 505 C C . ALA A 1 71 ? -16.176 -2.577 32.474 1.00 94.44 71 ALA A C 1
ATOM 507 O O . ALA A 1 71 ? -15.558 -2.150 31.500 1.00 94.44 71 ALA A O 1
ATOM 508 N N . ILE A 1 72 ? -15.908 -3.769 33.020 1.00 97.62 72 ILE A N 1
ATOM 509 C CA . ILE A 1 72 ? -14.866 -4.678 32.512 1.00 97.62 72 ILE A CA 1
ATOM 510 C C . ILE A 1 72 ? -15.174 -5.115 31.073 1.00 97.62 72 ILE A C 1
ATOM 512 O O . ILE A 1 72 ? -14.295 -5.067 30.211 1.00 97.62 72 ILE A O 1
ATOM 516 N N . VAL A 1 73 ? -16.423 -5.491 30.778 1.00 97.62 73 VAL A N 1
ATOM 517 C CA . VAL A 1 73 ? -16.841 -5.887 29.421 1.00 97.62 73 VAL A CA 1
ATOM 518 C C . VAL A 1 73 ? -16.668 -4.735 28.429 1.00 97.62 73 VAL A C 1
ATOM 520 O O . VAL A 1 73 ? -16.140 -4.938 27.334 1.00 97.62 73 VAL A O 1
ATOM 523 N N . LEU A 1 74 ? -17.077 -3.519 28.796 1.00 95.88 74 LEU A N 1
ATOM 524 C CA . LEU A 1 74 ? -16.915 -2.334 27.951 1.00 95.88 74 LEU A CA 1
ATOM 525 C C . LEU A 1 74 ? -15.437 -1.984 27.738 1.00 95.88 74 LEU A C 1
ATOM 527 O O . LEU A 1 74 ? -15.042 -1.695 26.607 1.00 95.88 74 LEU A O 1
ATOM 531 N N . ALA A 1 75 ? -14.610 -2.072 28.782 1.00 96.12 75 ALA A N 1
ATOM 532 C CA . ALA A 1 75 ? -13.167 -1.862 28.681 1.00 96.12 75 ALA A CA 1
ATOM 533 C C . ALA A 1 75 ? -12.522 -2.862 27.708 1.00 96.12 75 ALA A C 1
ATOM 535 O O . ALA A 1 75 ? -11.775 -2.458 26.815 1.00 96.12 75 ALA A O 1
ATOM 536 N N . TYR A 1 76 ? -12.880 -4.146 27.804 1.00 97.06 76 TYR A N 1
ATOM 537 C CA . TYR A 1 76 ? -12.410 -5.176 26.876 1.00 97.06 76 TYR A CA 1
ATOM 538 C C . TYR A 1 76 ? -12.856 -4.911 25.429 1.00 97.06 76 TYR A C 1
ATOM 540 O O . TYR A 1 76 ? -12.055 -5.040 24.501 1.00 97.06 76 TYR A O 1
ATOM 548 N N . ARG A 1 77 ? -14.112 -4.496 25.212 1.00 96.44 77 ARG A N 1
ATOM 549 C CA . ARG A 1 77 ? -14.611 -4.156 23.867 1.00 96.44 77 ARG A CA 1
ATOM 550 C C . ARG A 1 77 ? -13.870 -2.968 23.258 1.00 96.44 77 ARG A C 1
ATOM 552 O O . ARG A 1 77 ? -13.521 -3.035 22.081 1.00 96.44 77 ARG A O 1
ATOM 559 N N . ASN A 1 78 ? -13.598 -1.924 24.041 1.00 94.75 78 ASN A N 1
ATOM 560 C CA . ASN A 1 78 ? -12.804 -0.780 23.588 1.00 94.75 78 ASN A CA 1
ATOM 561 C C . ASN A 1 78 ? -11.378 -1.200 23.227 1.00 94.75 78 ASN A C 1
ATOM 563 O O . ASN A 1 78 ? -10.915 -0.893 22.130 1.00 94.75 78 ASN A O 1
ATOM 567 N N . TYR A 1 79 ? -10.719 -1.969 24.099 1.00 95.56 79 TYR A N 1
ATOM 568 C CA . TYR A 1 79 ? -9.383 -2.502 23.831 1.00 95.56 79 TYR A CA 1
ATOM 569 C C . TYR A 1 79 ? -9.345 -3.302 22.523 1.00 95.56 79 TYR A C 1
ATOM 571 O O . TYR A 1 79 ? -8.525 -3.024 21.649 1.00 95.56 79 TYR A O 1
ATOM 579 N N . ARG A 1 80 ? -10.281 -4.243 22.337 1.00 95.56 80 ARG A N 1
ATOM 580 C CA . ARG A 1 80 ? -10.360 -5.067 21.123 1.00 95.56 80 ARG A CA 1
ATOM 581 C C . ARG A 1 80 ? -10.640 -4.239 19.867 1.00 95.56 80 ARG A C 1
ATOM 583 O O . ARG A 1 80 ? -10.080 -4.534 18.817 1.00 95.56 80 ARG A O 1
ATOM 590 N N . SER A 1 81 ? -11.489 -3.215 19.965 1.00 94.44 81 SER A N 1
ATOM 591 C CA . SER A 1 81 ? -11.795 -2.323 18.843 1.00 94.44 81 SER A CA 1
ATOM 592 C C . SER A 1 81 ? -10.561 -1.545 18.391 1.00 94.44 81 SER A C 1
ATOM 594 O O . SER A 1 81 ? -10.291 -1.476 17.195 1.00 94.44 81 SER A O 1
ATOM 596 N N . VAL A 1 82 ? -9.803 -0.979 19.334 1.00 94.62 82 VAL A N 1
ATOM 597 C CA . VAL A 1 82 ? -8.572 -0.236 19.027 1.00 94.62 82 VAL A CA 1
ATOM 598 C C . VAL A 1 82 ? -7.509 -1.176 18.463 1.00 94.62 82 VAL A C 1
ATOM 600 O O . VAL A 1 82 ? -6.915 -0.875 17.429 1.00 94.62 82 VAL A O 1
ATOM 603 N N . MET A 1 83 ? -7.316 -2.341 19.086 1.00 94.19 83 MET A N 1
ATOM 604 C CA . MET A 1 83 ? -6.321 -3.311 18.631 1.00 94.19 83 MET A CA 1
ATOM 605 C C . MET A 1 83 ? -6.611 -3.817 17.214 1.00 94.19 83 MET A C 1
ATOM 607 O O . MET A 1 83 ? -5.702 -3.879 16.393 1.00 94.19 83 MET A O 1
ATOM 611 N N . GLY A 1 84 ? -7.880 -4.084 16.884 1.00 93.94 84 GLY A N 1
ATOM 612 C CA . GLY A 1 84 ? -8.265 -4.513 15.537 1.00 93.94 84 GLY A CA 1
ATOM 613 C C . GLY A 1 84 ? -7.904 -3.496 14.449 1.00 93.94 84 GLY A C 1
ATOM 614 O O . GLY A 1 84 ? -7.469 -3.884 13.366 1.00 93.94 84 GLY A O 1
ATOM 615 N N . VAL A 1 85 ? -8.021 -2.196 14.741 1.00 93.38 85 VAL A N 1
ATOM 616 C CA . VAL A 1 85 ? -7.609 -1.130 13.811 1.00 93.38 85 VAL A CA 1
ATOM 617 C C . VAL A 1 85 ? -6.086 -1.081 13.665 1.00 93.38 85 VAL A C 1
ATOM 619 O O . VAL A 1 85 ? -5.585 -0.956 12.550 1.00 93.38 85 VAL A O 1
ATOM 622 N N . ILE A 1 86 ? -5.342 -1.218 14.766 1.00 95.38 86 ILE A N 1
ATOM 623 C CA . ILE A 1 86 ? -3.870 -1.221 14.745 1.00 95.38 86 ILE A CA 1
ATOM 624 C C . ILE A 1 86 ? -3.343 -2.398 13.919 1.00 95.38 86 ILE A C 1
ATOM 626 O O . ILE A 1 86 ? -2.530 -2.199 13.017 1.00 95.38 86 ILE A O 1
ATOM 630 N N . GLU A 1 87 ? -3.836 -3.609 14.178 1.00 95.62 87 GLU A N 1
ATOM 631 C CA . GLU A 1 87 ? -3.435 -4.812 13.442 1.00 95.62 87 GLU A CA 1
ATOM 632 C C . GLU A 1 87 ? -3.761 -4.705 11.949 1.00 95.62 87 GLU A C 1
ATOM 634 O O . GLU A 1 87 ? -2.966 -5.123 11.104 1.00 95.62 87 GLU A O 1
ATOM 639 N N . PHE A 1 88 ? -4.921 -4.138 11.606 1.00 95.62 88 PHE A N 1
ATOM 640 C CA . PHE A 1 88 ? -5.286 -3.897 10.214 1.00 95.62 88 PHE A CA 1
ATOM 641 C C . PHE A 1 88 ? -4.319 -2.921 9.540 1.00 95.62 88 PHE A C 1
ATOM 643 O O . PHE A 1 88 ? -3.830 -3.212 8.450 1.00 95.62 88 PHE A O 1
ATOM 650 N N . ASN A 1 89 ? -3.996 -1.803 10.194 1.00 95.12 89 ASN A N 1
ATOM 651 C CA . ASN A 1 89 ? -3.073 -0.805 9.654 1.00 95.12 89 ASN A CA 1
ATOM 652 C C . ASN A 1 89 ? -1.664 -1.375 9.454 1.00 95.12 89 ASN A C 1
ATOM 654 O O . ASN A 1 89 ? -1.064 -1.143 8.410 1.00 95.12 89 ASN A O 1
ATOM 658 N N . GLN A 1 90 ? -1.167 -2.182 10.395 1.00 96.19 90 GLN A N 1
ATOM 659 C CA . GLN A 1 90 ? 0.127 -2.860 10.260 1.00 96.19 90 GLN A CA 1
ATOM 660 C C . GLN A 1 90 ? 0.136 -3.847 9.087 1.00 96.19 90 GLN A C 1
ATOM 662 O O . GLN A 1 90 ? 1.080 -3.870 8.296 1.00 96.19 90 GLN A O 1
ATOM 667 N N . LYS A 1 91 ? -0.929 -4.648 8.936 1.00 95.50 91 LYS A N 1
ATOM 668 C CA . LYS A 1 91 ? -1.083 -5.562 7.792 1.00 95.50 91 LYS A CA 1
ATOM 669 C C . LYS A 1 91 ? -1.152 -4.798 6.472 1.00 95.50 91 LYS A C 1
ATOM 671 O O . LYS A 1 91 ? -0.503 -5.205 5.512 1.00 95.50 91 LYS A O 1
ATOM 676 N N . LYS A 1 92 ? -1.895 -3.688 6.441 1.00 94.69 92 LYS A N 1
ATOM 677 C CA . LYS A 1 92 ? -1.985 -2.797 5.282 1.00 94.69 92 LYS A CA 1
ATOM 678 C C . LYS A 1 92 ? -0.621 -2.240 4.910 1.00 94.69 92 LYS A C 1
ATOM 680 O O . LYS A 1 92 ? -0.216 -2.378 3.768 1.00 94.69 92 LYS A O 1
ATOM 685 N N . GLU A 1 93 ? 0.113 -1.675 5.857 1.00 94.31 93 GLU A N 1
ATOM 686 C CA . GLU A 1 93 ? 1.434 -1.101 5.600 1.00 94.31 93 GLU A CA 1
ATOM 687 C C . GLU A 1 93 ? 2.435 -2.149 5.092 1.00 94.31 93 GLU A C 1
ATOM 689 O O . GLU A 1 93 ? 3.175 -1.897 4.138 1.00 94.31 93 GLU A O 1
ATOM 694 N N . ALA A 1 94 ? 2.425 -3.350 5.677 1.00 94.75 94 ALA A N 1
ATOM 695 C CA . ALA A 1 94 ? 3.249 -4.458 5.210 1.00 94.75 94 ALA A CA 1
ATOM 696 C C . ALA A 1 94 ? 2.888 -4.873 3.775 1.00 94.75 94 ALA A C 1
ATOM 698 O O . ALA A 1 94 ? 3.785 -5.017 2.945 1.00 94.75 94 ALA A O 1
ATOM 699 N N . ASN A 1 95 ? 1.596 -5.020 3.465 1.00 94.88 95 ASN A N 1
ATOM 700 C CA . ASN A 1 95 ? 1.128 -5.343 2.118 1.00 94.88 95 ASN A CA 1
ATOM 701 C C . ASN A 1 95 ? 1.464 -4.232 1.116 1.00 94.88 95 ASN A C 1
ATOM 703 O O . ASN A 1 95 ? 2.018 -4.510 0.057 1.00 94.88 95 ASN A O 1
ATOM 707 N N . ASP A 1 96 ? 1.199 -2.975 1.465 1.00 95.25 96 ASP A N 1
ATOM 708 C CA . ASP A 1 96 ? 1.480 -1.812 0.627 1.00 95.25 96 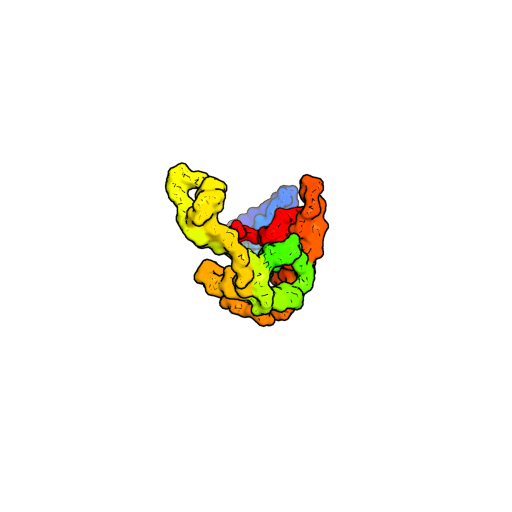ASP A CA 1
ATOM 709 C C . ASP A 1 96 ? 2.971 -1.714 0.307 1.00 95.25 96 ASP A C 1
ATOM 711 O O . ASP A 1 96 ? 3.333 -1.379 -0.818 1.00 95.25 96 ASP A O 1
ATOM 715 N N . ARG A 1 97 ? 3.857 -2.042 1.257 1.00 95.00 97 ARG A N 1
ATOM 716 C CA . ARG A 1 97 ? 5.305 -2.105 1.009 1.00 95.00 97 ARG A CA 1
ATOM 717 C C . ARG A 1 97 ? 5.649 -3.131 -0.075 1.00 95.00 97 ARG A C 1
ATOM 719 O O . ARG A 1 97 ? 6.459 -2.829 -0.950 1.00 95.00 97 ARG A O 1
ATOM 726 N N . LEU A 1 98 ? 5.027 -4.310 -0.040 1.00 95.69 98 LEU A N 1
ATOM 727 C CA . LEU A 1 98 ? 5.218 -5.351 -1.054 1.00 95.69 98 LEU A CA 1
ATOM 728 C C . LEU A 1 98 ? 4.633 -4.920 -2.408 1.00 95.69 98 LEU A C 1
ATOM 730 O O . LEU A 1 98 ? 5.319 -4.973 -3.423 1.00 95.69 98 LEU A O 1
ATOM 734 N N . VAL A 1 99 ? 3.399 -4.411 -2.427 1.00 96.31 99 VAL A N 1
ATOM 735 C CA . VAL A 1 99 ? 2.744 -3.940 -3.657 1.00 96.31 99 VAL A CA 1
ATOM 736 C C . VAL A 1 99 ? 3.548 -2.813 -4.309 1.00 96.31 99 VAL A C 1
ATOM 738 O O . VAL A 1 99 ? 3.774 -2.853 -5.517 1.00 96.31 99 VAL A O 1
ATOM 741 N N . LYS A 1 100 ? 4.023 -1.831 -3.529 1.00 95.94 100 LYS A N 1
ATOM 742 C CA . LYS A 1 100 ? 4.857 -0.721 -4.021 1.00 95.94 100 LYS A CA 1
ATOM 743 C C . LYS A 1 100 ? 6.160 -1.215 -4.634 1.00 95.94 100 LYS A C 1
ATOM 745 O O . LYS A 1 100 ? 6.574 -0.668 -5.650 1.00 95.94 100 LYS A O 1
ATOM 750 N N . GLN A 1 101 ? 6.803 -2.225 -4.048 1.00 95.94 101 GLN A N 1
ATOM 751 C CA . GLN A 1 101 ? 8.008 -2.817 -4.631 1.00 95.94 101 GLN A CA 1
ATOM 752 C C . GLN A 1 101 ? 7.717 -3.407 -6.019 1.00 95.94 101 GLN A C 1
ATOM 754 O O . GLN A 1 101 ? 8.407 -3.051 -6.971 1.00 95.94 101 GLN A O 1
ATOM 759 N N . GLY A 1 102 ? 6.656 -4.206 -6.161 1.00 96.19 102 GLY A N 1
ATOM 760 C CA . GLY A 1 102 ? 6.266 -4.776 -7.456 1.00 96.19 102 GLY A CA 1
ATOM 761 C C . GLY A 1 102 ? 5.876 -3.716 -8.487 1.00 96.19 102 GLY A C 1
ATOM 762 O O . GLY A 1 102 ? 6.286 -3.781 -9.643 1.00 96.19 102 GLY A O 1
ATOM 763 N N . LEU A 1 103 ? 5.165 -2.666 -8.065 1.00 97.00 103 LEU A N 1
ATOM 764 C CA . LEU A 1 103 ? 4.846 -1.530 -8.935 1.00 97.00 103 LEU A CA 1
ATOM 765 C C . LEU A 1 103 ? 6.103 -0.761 -9.381 1.00 97.00 103 LEU A C 1
ATOM 767 O O . LEU A 1 103 ? 6.178 -0.339 -10.535 1.00 97.00 103 LEU A O 1
ATOM 771 N N . LYS A 1 104 ? 7.104 -0.597 -8.503 1.00 95.81 104 LYS A N 1
ATOM 772 C CA . LYS A 1 104 ? 8.407 -0.019 -8.870 1.00 95.81 104 LYS A CA 1
ATOM 773 C C . LYS A 1 104 ? 9.131 -0.893 -9.891 1.00 95.81 104 LYS A C 1
ATOM 775 O O . LYS A 1 104 ? 9.668 -0.345 -10.849 1.00 95.81 104 LYS A O 1
ATOM 780 N N . ASP A 1 105 ? 9.108 -2.213 -9.721 1.00 96.56 105 ASP A N 1
ATOM 781 C CA . ASP A 1 105 ? 9.727 -3.148 -10.664 1.00 96.56 105 ASP A CA 1
ATOM 782 C C . ASP A 1 105 ? 9.050 -3.089 -12.044 1.00 96.56 105 ASP A C 1
ATOM 784 O O . ASP A 1 105 ? 9.730 -2.973 -13.063 1.00 96.56 105 ASP A O 1
ATOM 788 N N . LEU A 1 106 ? 7.713 -3.069 -12.086 1.00 97.50 106 LEU A N 1
ATOM 789 C CA . LEU A 1 106 ? 6.942 -2.930 -13.327 1.00 97.50 106 LEU A CA 1
ATOM 790 C C . LEU A 1 106 ? 7.197 -1.591 -14.020 1.00 97.50 106 LEU A C 1
ATOM 792 O O . LEU A 1 106 ? 7.330 -1.546 -15.241 1.00 97.50 106 LEU A O 1
ATOM 796 N N . ARG A 1 107 ? 7.326 -0.502 -13.256 1.00 96.88 107 ARG A N 1
ATOM 797 C CA . ARG A 1 107 ? 7.741 0.802 -13.787 1.00 96.88 107 ARG A CA 1
ATOM 798 C C . ARG A 1 107 ? 9.136 0.729 -14.410 1.00 96.88 107 ARG A C 1
ATOM 800 O O . ARG A 1 107 ? 9.318 1.236 -15.511 1.00 96.88 107 ARG A O 1
ATOM 807 N N . THR A 1 108 ? 10.103 0.098 -13.745 1.00 96.31 108 THR A N 1
ATOM 808 C CA . THR A 1 108 ? 11.462 -0.081 -14.284 1.00 96.31 108 THR A CA 1
ATOM 809 C C . THR A 1 108 ? 11.449 -0.895 -15.577 1.00 96.31 108 THR A C 1
ATOM 811 O O . THR A 1 108 ? 12.053 -0.470 -16.561 1.00 96.31 108 THR A O 1
ATOM 814 N N . ALA A 1 109 ? 10.700 -2.000 -15.618 1.00 97.25 109 ALA A N 1
ATOM 815 C CA . ALA A 1 109 ? 10.529 -2.798 -16.831 1.00 97.25 109 ALA A CA 1
ATOM 816 C C . ALA A 1 109 ? 9.907 -1.974 -17.971 1.00 97.25 109 ALA A C 1
ATOM 818 O O . ALA A 1 109 ? 10.392 -2.019 -19.097 1.00 97.25 109 ALA A O 1
ATOM 819 N N . GLN A 1 110 ? 8.872 -1.179 -17.680 1.00 97.75 110 GLN A N 1
ATOM 820 C CA . GLN A 1 110 ? 8.212 -0.313 -18.664 1.00 97.75 110 GLN A CA 1
ATOM 821 C C . GLN A 1 110 ? 9.138 0.775 -19.210 1.00 97.75 110 GLN A C 1
ATOM 823 O O . GLN A 1 110 ? 9.113 1.051 -20.407 1.00 97.7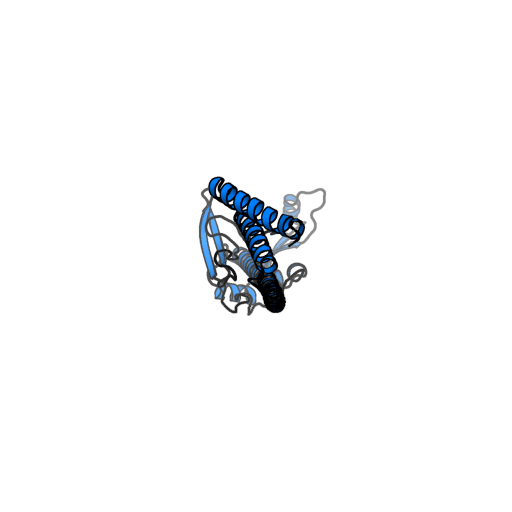5 110 GLN A O 1
ATOM 828 N N . MET A 1 111 ? 9.966 1.387 -18.360 1.00 96.38 111 MET A N 1
ATOM 829 C CA . MET A 1 111 ? 10.960 2.367 -18.807 1.00 96.38 111 MET A CA 1
ATOM 830 C C . MET A 1 111 ? 11.990 1.719 -19.734 1.00 96.38 111 MET A C 1
ATOM 832 O O . MET A 1 111 ? 12.195 2.219 -20.835 1.00 96.38 111 MET A O 1
ATOM 836 N N . GLY A 1 112 ? 12.541 0.563 -19.352 1.00 95.81 112 GLY A N 1
ATOM 837 C CA . GLY A 1 112 ? 13.459 -0.184 -20.215 1.00 95.81 112 GLY A CA 1
ATOM 838 C C . GLY A 1 112 ? 12.820 -0.603 -21.542 1.00 95.81 112 GLY A C 1
ATOM 839 O O . GLY A 1 112 ? 13.437 -0.465 -22.595 1.00 95.81 112 GLY A O 1
ATOM 840 N N . TYR A 1 113 ? 11.561 -1.050 -21.513 1.00 96.94 113 TYR A N 1
ATOM 841 C CA . TYR A 1 113 ? 10.813 -1.411 -22.718 1.00 96.94 113 TYR A CA 1
ATOM 842 C C . TYR A 1 113 ? 10.617 -0.197 -23.633 1.00 96.94 113 TYR A C 1
ATOM 844 O O . TYR A 1 113 ? 10.845 -0.276 -24.839 1.00 96.94 113 TYR A O 1
ATOM 852 N N . LYS A 1 114 ? 10.268 0.961 -23.063 1.00 95.62 114 LYS A N 1
ATOM 853 C CA . LYS A 1 114 ? 10.169 2.215 -23.812 1.00 95.62 114 LYS A CA 1
ATOM 854 C C . LYS A 1 114 ? 11.507 2.629 -24.419 1.00 95.62 114 LYS A C 1
ATOM 856 O O . LYS A 1 114 ? 11.511 3.136 -25.537 1.00 95.62 114 LYS A O 1
ATOM 861 N N . ASP A 1 115 ? 12.615 2.442 -23.717 1.00 93.69 115 ASP A N 1
ATOM 862 C CA . ASP A 1 115 ? 13.934 2.814 -24.232 1.00 93.69 115 ASP A CA 1
ATOM 863 C C . ASP A 1 115 ? 14.378 1.891 -25.380 1.00 93.69 115 ASP A C 1
ATOM 865 O O . ASP A 1 115 ? 15.025 2.351 -26.318 1.00 93.69 115 ASP A O 1
ATOM 869 N N . ALA A 1 116 ? 13.961 0.621 -25.365 1.00 93.94 116 ALA A N 1
ATOM 870 C CA . ALA A 1 116 ? 14.227 -0.334 -26.440 1.00 93.94 116 ALA A CA 1
ATOM 871 C C . ALA A 1 116 ? 13.290 -0.186 -27.659 1.00 93.94 116 ALA A C 1
ATOM 873 O O . ALA A 1 116 ? 13.742 -0.310 -28.796 1.00 93.94 116 ALA A O 1
ATOM 874 N N . TYR A 1 117 ? 11.996 0.081 -27.443 1.00 94.44 117 TYR A N 1
ATOM 875 C CA . TYR A 1 117 ? 10.960 0.016 -28.491 1.00 94.44 117 TYR A CA 1
ATOM 876 C C . TYR A 1 117 ? 10.240 1.346 -28.771 1.00 94.44 117 TYR A C 1
ATOM 878 O O . TYR A 1 117 ? 9.358 1.407 -29.626 1.00 94.44 117 TYR A O 1
ATOM 886 N N . GLY A 1 118 ? 10.578 2.426 -28.063 1.00 91.75 118 GLY A N 1
ATOM 887 C CA . GLY A 1 118 ? 10.029 3.773 -28.273 1.00 91.75 118 GLY A CA 1
ATOM 888 C C . GLY A 1 118 ? 8.662 4.045 -27.630 1.00 91.75 118 GLY A C 1
ATOM 889 O O . GLY A 1 118 ? 8.184 5.181 -27.670 1.00 91.75 118 GLY A O 1
ATOM 890 N N . GLY A 1 119 ? 8.031 3.053 -26.997 1.00 94.38 119 GLY A N 1
ATOM 891 C CA . GLY A 1 119 ? 6.725 3.185 -26.343 1.00 94.38 119 GLY A CA 1
ATOM 892 C C . GLY A 1 119 ? 6.510 2.146 -25.245 1.00 94.38 119 GLY A C 1
ATOM 893 O O . GLY A 1 119 ? 7.302 1.226 -25.101 1.00 94.38 119 GLY A O 1
ATOM 894 N N . TYR A 1 120 ? 5.444 2.299 -24.460 1.00 97.06 120 TYR A N 1
ATOM 895 C CA . TYR A 1 120 ? 5.085 1.360 -23.389 1.00 97.06 120 TYR A CA 1
ATOM 896 C C . TYR A 1 120 ? 4.210 0.211 -23.904 1.00 97.06 120 TYR A C 1
ATOM 898 O O . TYR A 1 120 ? 3.523 0.358 -24.916 1.00 97.06 120 TYR A O 1
ATOM 906 N N . THR A 1 121 ? 4.173 -0.908 -23.177 1.00 97.00 121 THR A N 1
ATOM 907 C CA . THR A 1 121 ? 3.293 -2.050 -23.492 1.00 97.00 121 THR A CA 1
ATOM 908 C C . THR A 1 121 ? 2.124 -2.160 -22.514 1.00 97.00 121 THR A C 1
ATOM 910 O O . THR A 1 121 ? 2.267 -1.909 -21.319 1.00 97.00 121 THR A O 1
ATOM 913 N N . GLY A 1 122 ? 0.948 -2.534 -23.022 1.00 96.06 122 GLY A N 1
ATOM 914 C CA . GLY A 1 122 ? -0.240 -2.821 -22.214 1.00 96.06 122 GLY A CA 1
ATOM 915 C C . GLY A 1 122 ? -0.368 -4.291 -21.804 1.00 96.06 122 GLY A C 1
ATOM 916 O O . GLY A 1 122 ? -1.286 -4.619 -21.059 1.00 96.06 122 GLY A O 1
ATOM 917 N N . ASP A 1 123 ? 0.528 -5.160 -22.281 1.00 96.75 123 ASP A N 1
ATOM 918 C CA . ASP A 1 123 ? 0.476 -6.609 -22.078 1.00 96.75 123 ASP A CA 1
ATOM 919 C C . ASP A 1 123 ? 1.588 -7.073 -21.125 1.00 96.75 123 ASP A C 1
ATOM 921 O O . ASP A 1 123 ? 2.774 -6.805 -21.345 1.00 96.75 123 ASP A O 1
ATOM 925 N N . LEU A 1 124 ? 1.195 -7.756 -20.044 1.00 95.94 124 LEU A N 1
ATOM 926 C CA . LEU A 1 124 ? 2.120 -8.277 -19.037 1.00 95.94 124 LEU A CA 1
ATOM 927 C C . LEU A 1 124 ? 3.012 -9.390 -19.584 1.00 95.94 124 LEU A C 1
ATOM 929 O O . LEU A 1 124 ? 4.174 -9.447 -19.195 1.00 95.94 124 LEU A O 1
ATOM 933 N N . ALA A 1 125 ? 2.510 -10.240 -20.481 1.00 95.94 125 ALA A N 1
ATOM 934 C CA . ALA A 1 125 ? 3.292 -11.332 -21.051 1.00 95.94 125 ALA A CA 1
ATOM 935 C C . ALA A 1 125 ? 4.412 -10.792 -21.947 1.00 95.94 125 ALA A C 1
ATOM 937 O O . ALA A 1 125 ? 5.546 -11.259 -21.876 1.00 95.94 125 ALA A O 1
ATOM 938 N N . VAL A 1 126 ? 4.117 -9.748 -22.730 1.00 96.69 126 VAL A N 1
ATOM 939 C CA . VAL A 1 126 ? 5.123 -9.050 -23.547 1.00 96.69 126 VAL A CA 1
ATOM 940 C C . VAL A 1 126 ? 6.196 -8.415 -22.665 1.00 96.69 126 VAL A C 1
ATOM 942 O O . VAL A 1 126 ? 7.384 -8.504 -22.970 1.00 96.69 126 VAL A O 1
ATOM 945 N N . LEU A 1 127 ? 5.791 -7.788 -21.557 1.00 96.69 127 LEU A N 1
ATOM 946 C CA . LEU A 1 127 ? 6.731 -7.175 -20.623 1.00 96.69 127 LEU A CA 1
ATOM 947 C C . LEU A 1 127 ? 7.603 -8.222 -19.912 1.00 96.69 127 LEU A C 1
ATOM 949 O O . LEU A 1 127 ? 8.798 -8.001 -19.734 1.00 96.69 127 LEU A O 1
ATOM 953 N N . GLU A 1 128 ? 7.021 -9.356 -19.522 1.00 96.75 128 GLU A N 1
ATOM 954 C CA . GLU A 1 128 ? 7.735 -10.479 -18.907 1.00 96.75 128 GLU A CA 1
ATOM 955 C C . GLU A 1 128 ? 8.777 -11.078 -19.855 1.00 96.75 128 GLU A C 1
ATOM 957 O O . GLU A 1 128 ? 9.933 -11.255 -19.468 1.00 96.75 128 GLU A O 1
ATOM 962 N N . GLU A 1 129 ? 8.392 -11.321 -21.106 1.00 97.06 129 GLU A N 1
ATOM 963 C CA . GLU A 1 129 ? 9.288 -11.832 -22.143 1.00 97.06 129 GLU A CA 1
ATOM 964 C C . GLU A 1 129 ? 10.440 -10.861 -22.423 1.00 97.06 129 GLU A C 1
ATOM 966 O O . GLU A 1 129 ? 11.602 -11.266 -22.496 1.00 97.06 129 GLU A O 1
ATOM 971 N N . PHE A 1 130 ? 10.145 -9.561 -22.496 1.00 97.12 130 PHE A N 1
ATOM 972 C CA . PHE A 1 130 ? 11.168 -8.531 -22.644 1.00 97.12 130 PHE A CA 1
ATOM 973 C C . PHE A 1 130 ? 12.160 -8.523 -21.480 1.00 97.12 130 PHE A C 1
ATOM 975 O O . PHE A 1 130 ? 13.363 -8.424 -21.707 1.00 97.12 130 PHE A O 1
ATOM 982 N N . VAL A 1 131 ? 11.692 -8.630 -20.237 1.00 96.94 131 VAL A N 1
ATOM 983 C CA . VAL A 1 131 ? 12.611 -8.648 -19.095 1.00 96.94 131 VAL A CA 1
ATOM 984 C C . VAL A 1 131 ? 13.513 -9.879 -19.148 1.00 96.94 131 VAL A C 1
ATOM 986 O O . VAL A 1 131 ? 14.703 -9.747 -18.881 1.00 96.94 131 VAL A O 1
ATOM 989 N N . LYS A 1 132 ? 12.983 -11.050 -19.516 1.00 96.19 132 LYS A N 1
ATOM 990 C CA . LYS A 1 132 ? 13.749 -12.307 -19.557 1.00 96.19 132 LYS A CA 1
ATOM 991 C C . LYS A 1 132 ? 14.757 -12.361 -20.702 1.00 96.19 132 LYS A C 1
ATOM 993 O O . LYS A 1 132 ? 15.904 -12.732 -20.477 1.00 96.19 132 LYS A O 1
ATOM 998 N N . ASN A 1 133 ? 14.323 -12.005 -21.908 1.00 95.75 133 ASN A N 1
ATOM 999 C CA . ASN A 1 133 ? 15.050 -12.298 -23.147 1.00 95.75 133 ASN A CA 1
ATOM 1000 C C . ASN A 1 133 ? 15.369 -11.042 -23.978 1.00 95.75 133 ASN A C 1
ATOM 1002 O O . ASN A 1 133 ? 16.099 -11.104 -24.970 1.00 95.75 133 ASN A O 1
ATOM 1006 N N . GLY A 1 134 ? 14.813 -9.894 -23.598 1.00 93.81 134 GLY A N 1
ATOM 1007 C CA . GLY A 1 134 ? 15.000 -8.627 -24.287 1.00 93.81 134 GLY A CA 1
ATOM 1008 C C . GLY A 1 134 ? 16.330 -7.950 -23.969 1.00 93.81 134 GLY A C 1
ATOM 1009 O O . GLY A 1 134 ? 17.067 -8.314 -23.050 1.00 93.81 134 GLY A O 1
ATOM 1010 N N . HIS A 1 135 ? 16.624 -6.924 -24.761 1.00 94.62 135 HIS A N 1
ATOM 1011 C CA . HIS A 1 135 ? 17.838 -6.129 -24.649 1.00 94.62 135 HIS A CA 1
ATOM 1012 C C . HIS A 1 135 ? 17.480 -4.647 -24.600 1.00 94.62 135 HIS A C 1
ATOM 1014 O O . HIS A 1 135 ? 16.517 -4.219 -25.237 1.00 94.62 135 HIS A O 1
ATOM 1020 N N . ILE A 1 136 ? 18.272 -3.869 -23.868 1.00 93.12 136 ILE A N 1
ATOM 1021 C CA . ILE A 1 136 ? 18.165 -2.412 -23.829 1.00 93.12 136 ILE A CA 1
ATOM 1022 C C . ILE A 1 136 ? 19.384 -1.763 -24.491 1.00 93.12 136 ILE A C 1
ATOM 1024 O O . ILE A 1 136 ? 20.506 -2.258 -24.325 1.00 93.12 136 ILE A O 1
ATOM 1028 N N . PRO A 1 137 ? 19.194 -0.658 -25.233 1.00 89.81 137 PRO A N 1
ATOM 1029 C CA . PRO A 1 137 ? 20.306 0.122 -25.750 1.00 89.81 137 PRO A CA 1
ATOM 1030 C C . PRO A 1 137 ? 20.990 0.862 -24.596 1.00 89.81 137 PRO A C 1
ATOM 1032 O O . PRO A 1 137 ? 20.372 1.665 -23.900 1.00 89.81 137 PRO A O 1
ATOM 1035 N N . MET A 1 138 ? 22.281 0.607 -24.395 1.00 83.88 138 MET A N 1
ATOM 1036 C CA . MET A 1 138 ? 23.103 1.290 -23.401 1.00 83.88 138 MET A CA 1
ATOM 1037 C C . MET A 1 138 ? 24.249 2.026 -24.092 1.00 83.88 138 MET A C 1
ATOM 1039 O O . MET A 1 138 ? 25.029 1.432 -24.836 1.00 83.88 138 MET A O 1
ATOM 1043 N N . ILE A 1 139 ? 24.368 3.328 -23.828 1.00 82.31 139 ILE A N 1
ATOM 1044 C CA . ILE A 1 139 ? 25.452 4.147 -24.376 1.00 82.31 139 ILE A CA 1
ATOM 1045 C C . ILE A 1 139 ? 26.709 3.902 -23.545 1.00 82.31 139 ILE A C 1
ATOM 1047 O O . ILE A 1 139 ? 26.773 4.264 -22.368 1.00 82.31 139 ILE A O 1
ATOM 1051 N N . LYS A 1 140 ? 27.729 3.313 -24.164 1.00 76.69 140 LYS A N 1
ATOM 1052 C CA . LYS A 1 140 ? 29.051 3.145 -23.569 1.00 76.69 140 LYS A CA 1
ATOM 1053 C C . LYS A 1 140 ? 29.948 4.299 -24.006 1.00 76.69 140 LYS A C 1
ATOM 1055 O O . LYS A 1 140 ? 30.148 4.525 -25.196 1.00 76.69 140 LYS A O 1
ATOM 1060 N N . ALA A 1 141 ? 30.494 5.020 -23.030 1.00 73.69 141 ALA A N 1
ATOM 1061 C CA . ALA A 1 141 ? 31.520 6.027 -23.263 1.00 73.69 141 ALA A CA 1
ATOM 1062 C C . ALA A 1 141 ? 32.904 5.379 -23.208 1.00 73.69 141 ALA A C 1
ATOM 1064 O O . ALA A 1 141 ? 33.248 4.727 -22.220 1.00 73.69 141 ALA A O 1
ATOM 1065 N N . ILE A 1 142 ? 33.686 5.551 -24.266 1.00 73.81 142 ILE A N 1
ATOM 1066 C CA . ILE A 1 142 ? 35.084 5.130 -24.339 1.00 73.81 142 ILE A CA 1
ATOM 1067 C C . ILE A 1 142 ? 35.923 6.400 -24.470 1.00 73.81 142 ILE A C 1
ATOM 1069 O O . ILE A 1 142 ? 35.674 7.188 -25.375 1.00 73.81 142 ILE A O 1
ATOM 1073 N N . GLY A 1 143 ? 36.893 6.598 -23.573 1.00 70.19 143 GLY A N 1
ATOM 1074 C CA . GLY A 1 143 ? 37.717 7.813 -23.504 1.00 70.19 143 GLY A CA 1
ATOM 1075 C C . GLY A 1 143 ? 37.302 8.769 -22.379 1.00 70.19 143 GLY A C 1
ATOM 1076 O O . GLY A 1 143 ? 36.277 8.574 -21.727 1.00 70.19 143 GLY A O 1
ATOM 1077 N N . GLN A 1 144 ? 38.124 9.787 -22.120 1.00 74.81 144 GLN A N 1
ATOM 1078 C CA . GLN A 1 144 ? 37.845 10.850 -21.149 1.00 74.81 144 GLN A CA 1
ATOM 1079 C C . GLN A 1 144 ? 37.829 12.190 -21.877 1.00 74.81 144 GLN A C 1
ATOM 1081 O O . GLN A 1 144 ? 38.677 12.428 -22.734 1.00 74.81 144 GLN A O 1
ATOM 1086 N N . VAL A 1 145 ? 36.872 13.052 -21.533 1.00 78.50 145 VAL A N 1
ATOM 1087 C CA . VAL A 1 145 ? 36.841 14.432 -22.029 1.00 78.50 145 VAL A CA 1
ATOM 1088 C C . VAL A 1 145 ? 37.938 15.208 -21.293 1.00 78.50 145 VAL A C 1
ATOM 1090 O O . VAL A 1 145 ? 37.873 15.272 -20.066 1.00 78.50 145 VAL A O 1
ATOM 1093 N N . PRO A 1 146 ? 38.953 15.761 -21.982 1.00 80.00 146 PRO A N 1
ATOM 1094 C CA . PRO A 1 146 ? 39.936 16.625 -21.335 1.00 80.00 146 PRO A CA 1
ATOM 1095 C C . PRO A 1 146 ? 39.277 17.917 -20.838 1.00 80.00 146 PRO A C 1
ATOM 1097 O O . PRO A 1 146 ? 38.443 18.479 -21.542 1.00 80.00 146 PRO A O 1
ATOM 1100 N N . ASP A 1 147 ? 39.709 18.436 -19.685 1.00 79.94 147 ASP A N 1
ATOM 1101 C CA . ASP A 1 147 ? 39.123 19.630 -19.038 1.00 79.94 147 ASP A CA 1
ATOM 1102 C C . ASP A 1 147 ? 39.145 20.903 -19.911 1.00 79.94 147 ASP A C 1
ATOM 1104 O O . ASP A 1 147 ? 38.462 21.884 -19.627 1.00 79.94 147 ASP A O 1
ATOM 1108 N N . THR A 1 148 ? 39.948 20.900 -20.975 1.00 81.38 148 THR A N 1
ATOM 1109 C CA . THR A 1 148 ? 40.126 22.012 -21.914 1.00 81.38 148 THR A CA 1
ATOM 1110 C C . THR A 1 148 ? 39.152 22.002 -23.092 1.00 81.38 148 THR A C 1
ATOM 1112 O O . THR A 1 148 ? 39.159 22.959 -23.862 1.00 81.38 148 THR A O 1
ATOM 1115 N N . LEU A 1 149 ? 38.381 20.929 -23.290 1.00 79.06 149 LEU A N 1
ATOM 1116 C CA . LEU A 1 149 ? 37.531 20.730 -24.467 1.00 79.06 149 LEU A CA 1
ATOM 1117 C C . LEU A 1 149 ? 36.077 20.492 -24.066 1.00 79.06 149 LEU A C 1
ATOM 1119 O O . LEU A 1 149 ? 35.785 19.890 -23.032 1.00 79.06 149 LEU A O 1
ATOM 1123 N N . SER A 1 150 ? 35.150 20.922 -24.918 1.00 83.19 150 SER A N 1
ATOM 1124 C CA . SER A 1 150 ? 33.752 20.511 -24.800 1.00 83.19 150 SER A CA 1
ATOM 1125 C C . SER A 1 150 ? 33.569 19.045 -25.219 1.00 83.19 150 SER A C 1
ATOM 1127 O O . SER A 1 150 ? 34.359 18.487 -25.982 1.00 83.19 150 SER A O 1
ATOM 1129 N N . GLU A 1 151 ? 32.496 18.400 -24.745 1.00 77.06 151 GLU A N 1
ATOM 1130 C CA . GLU A 1 151 ? 32.180 17.005 -25.096 1.00 77.06 151 GLU A CA 1
ATOM 1131 C C . GLU A 1 151 ? 32.018 16.814 -26.614 1.00 77.06 151 GLU A C 1
ATOM 1133 O O . GLU A 1 151 ? 32.399 15.779 -27.152 1.00 77.06 151 GLU A O 1
ATOM 1138 N N . LEU A 1 152 ? 31.508 17.835 -27.308 1.00 79.75 152 LEU A N 1
ATOM 1139 C CA . LEU A 1 152 ? 31.300 17.827 -28.756 1.00 79.75 152 LEU A CA 1
ATOM 1140 C C . LEU A 1 152 ? 32.641 17.876 -29.509 1.00 79.75 152 LEU A C 1
ATOM 1142 O O . LEU A 1 152 ? 32.885 17.035 -30.369 1.00 79.75 152 LEU A O 1
ATOM 1146 N N . GLU A 1 153 ? 33.551 18.768 -29.107 1.00 82.38 153 GLU A N 1
ATOM 1147 C CA . GLU A 1 153 ? 34.908 18.858 -29.673 1.00 82.38 153 GLU A CA 1
ATOM 1148 C C . GLU A 1 153 ? 35.730 17.594 -29.389 1.00 82.38 153 GLU A C 1
ATOM 1150 O O . GLU A 1 153 ? 36.452 17.105 -30.255 1.00 82.38 153 GLU A O 1
ATOM 1155 N N . ALA A 1 154 ? 35.602 17.012 -28.193 1.00 79.25 154 ALA A N 1
ATOM 1156 C CA . ALA A 1 154 ? 36.274 15.760 -27.852 1.00 79.25 154 ALA A CA 1
ATOM 1157 C C . ALA A 1 154 ? 35.763 14.572 -28.691 1.00 79.25 154 ALA A C 1
ATOM 1159 O O . ALA A 1 154 ? 36.527 13.640 -28.961 1.00 79.25 154 ALA A O 1
ATOM 1160 N N . LEU A 1 155 ? 34.492 14.592 -29.106 1.00 80.12 155 LEU A N 1
ATOM 1161 C CA . LEU A 1 155 ? 33.895 13.569 -29.969 1.00 80.12 155 LEU A CA 1
ATOM 1162 C C . LEU A 1 155 ? 34.362 13.733 -31.423 1.00 80.12 155 LEU A C 1
ATOM 1164 O O . LEU A 1 155 ? 34.722 12.747 -32.063 1.00 80.12 155 LEU A O 1
ATOM 1168 N N . GLU A 1 156 ? 34.436 14.973 -31.917 1.00 81.62 156 GLU A N 1
ATOM 1169 C CA . GLU A 1 156 ? 34.964 15.302 -33.251 1.00 81.62 156 GLU A CA 1
ATOM 1170 C C . GLU A 1 156 ? 36.457 14.974 -33.392 1.00 81.62 156 GLU A C 1
ATOM 1172 O O . GLU A 1 156 ? 36.890 14.470 -34.428 1.00 81.62 156 GLU A O 1
ATOM 1177 N N . LEU A 1 157 ? 37.242 15.197 -32.334 1.00 81.06 157 LEU A N 1
ATOM 1178 C CA . LEU A 1 157 ? 38.671 14.867 -32.282 1.00 81.06 157 LEU A CA 1
ATOM 1179 C C . LEU A 1 157 ? 38.947 13.368 -32.061 1.00 81.06 157 LEU A C 1
ATOM 1181 O O . LEU A 1 157 ? 40.108 12.963 -32.009 1.00 81.06 157 LEU A O 1
ATOM 1185 N N . GLY A 1 158 ? 37.907 12.539 -31.910 1.00 78.12 158 GLY A N 1
ATOM 1186 C CA . GLY A 1 158 ? 38.034 11.096 -31.682 1.00 78.12 158 GLY A CA 1
ATOM 1187 C C . GLY A 1 158 ? 38.603 10.717 -30.308 1.00 78.12 158 GLY A C 1
ATOM 1188 O O . GLY A 1 158 ? 39.020 9.576 -30.113 1.00 78.12 158 GLY A O 1
ATOM 1189 N N . LEU A 1 159 ? 38.630 11.656 -29.355 1.00 78.00 159 LEU A N 1
ATOM 1190 C CA . LEU A 1 159 ? 39.099 11.439 -27.979 1.00 78.00 159 LEU A CA 1
ATOM 1191 C C . LEU A 1 159 ? 38.061 10.698 -27.132 1.00 78.00 159 LEU A C 1
ATOM 1193 O O . LEU A 1 159 ? 38.418 9.997 -26.183 1.00 78.00 159 LEU A O 1
ATOM 1197 N N . ILE A 1 160 ? 36.782 10.849 -27.485 1.00 76.50 160 ILE A N 1
ATOM 1198 C CA . ILE A 1 160 ? 35.678 10.085 -26.918 1.00 76.50 160 ILE A CA 1
ATOM 1199 C C . ILE A 1 160 ? 34.871 9.401 -28.024 1.00 76.50 160 ILE A C 1
ATOM 1201 O O . ILE A 1 160 ? 34.557 9.996 -29.051 1.00 76.50 160 ILE A O 1
ATOM 1205 N N . VAL A 1 161 ? 34.488 8.148 -27.794 1.00 76.94 161 VAL A N 1
ATOM 1206 C CA . VAL A 1 161 ? 33.583 7.387 -28.662 1.00 76.94 161 VAL A CA 1
ATOM 1207 C C . VAL A 1 161 ? 32.361 6.991 -27.844 1.00 76.94 161 VAL A C 1
ATOM 1209 O O . VAL A 1 161 ? 32.483 6.444 -26.744 1.00 76.94 161 VAL A O 1
ATOM 1212 N N . ARG A 1 162 ? 31.173 7.290 -28.374 1.00 79.38 162 ARG A N 1
ATOM 1213 C CA . ARG A 1 162 ? 29.890 6.869 -27.806 1.00 79.38 162 ARG A CA 1
ATOM 1214 C C . ARG A 1 162 ? 29.328 5.769 -28.682 1.00 79.38 162 ARG A C 1
ATOM 1216 O O . ARG A 1 162 ? 28.803 6.049 -29.753 1.00 79.38 162 ARG A O 1
ATOM 1223 N N . ASP A 1 163 ? 29.465 4.534 -28.223 1.00 79.56 163 ASP A N 1
ATOM 1224 C CA . ASP A 1 163 ? 28.925 3.377 -28.928 1.00 79.56 163 ASP A CA 1
ATOM 1225 C C . ASP A 1 163 ? 27.692 2.842 -28.196 1.00 79.56 163 ASP A C 1
ATOM 1227 O O . ASP A 1 163 ? 27.622 2.880 -26.961 1.00 79.56 163 ASP A O 1
ATOM 1231 N N . THR A 1 164 ? 26.703 2.372 -28.950 1.00 84.69 164 THR A N 1
ATOM 1232 C CA . THR A 1 164 ? 25.479 1.800 -28.378 1.00 84.69 164 THR A CA 1
ATOM 1233 C C . THR A 1 164 ? 25.627 0.295 -28.330 1.00 84.69 164 THR A C 1
ATOM 1235 O O . THR A 1 164 ? 25.652 -0.368 -29.363 1.00 84.69 164 THR A O 1
ATOM 1238 N N . ILE A 1 165 ? 25.685 -0.257 -27.122 1.00 87.75 165 ILE A N 1
ATOM 1239 C CA . ILE A 1 165 ? 25.698 -1.703 -26.922 1.00 87.75 165 ILE A CA 1
ATOM 1240 C C . ILE A 1 165 ? 24.318 -2.181 -26.491 1.00 87.75 165 ILE A C 1
ATOM 1242 O O . ILE A 1 165 ? 23.624 -1.518 -25.722 1.00 87.75 165 ILE A O 1
ATOM 1246 N N . LEU A 1 166 ? 23.927 -3.352 -26.983 1.00 90.88 166 LEU A N 1
ATOM 1247 C CA . LEU A 1 166 ? 22.730 -4.036 -26.516 1.00 90.88 166 LEU A CA 1
ATOM 1248 C C . LEU A 1 166 ? 23.103 -4.868 -25.292 1.00 90.88 166 LEU A C 1
ATOM 1250 O O . LEU A 1 166 ? 23.879 -5.816 -25.396 1.00 90.88 166 LEU A O 1
ATOM 1254 N N . ALA A 1 167 ? 22.568 -4.492 -24.134 1.00 91.88 167 ALA A N 1
ATOM 1255 C CA . ALA A 1 167 ? 22.758 -5.223 -22.887 1.00 91.88 167 ALA A CA 1
ATOM 1256 C C . ALA A 1 167 ? 21.467 -5.967 -22.508 1.00 91.88 167 ALA A C 1
ATOM 1258 O O . ALA A 1 167 ? 20.380 -5.441 -22.772 1.00 91.88 167 ALA A O 1
ATOM 1259 N N . PRO A 1 168 ? 21.543 -7.159 -21.886 1.00 95.00 168 PRO A N 1
ATOM 1260 C CA . PRO A 1 168 ? 20.358 -7.868 -21.413 1.00 95.00 168 PRO A CA 1
ATOM 1261 C C . PRO A 1 168 ? 19.525 -6.995 -20.472 1.00 95.00 168 PRO A C 1
ATOM 1263 O O . PRO A 1 168 ? 20.064 -6.352 -19.561 1.00 95.00 168 PRO A O 1
ATOM 1266 N N . ALA A 1 169 ? 18.211 -6.969 -20.695 1.00 94.50 169 ALA A N 1
ATOM 1267 C CA . ALA A 1 169 ? 17.292 -6.143 -19.918 1.00 94.50 169 ALA A CA 1
ATOM 1268 C C . ALA A 1 169 ? 17.287 -6.550 -18.435 1.00 94.50 169 ALA A C 1
ATOM 1270 O O . ALA A 1 169 ? 17.387 -5.682 -17.568 1.00 94.50 169 ALA A O 1
ATOM 1271 N N . LEU A 1 170 ? 17.241 -7.857 -18.145 1.00 94.56 170 LEU A N 1
ATOM 1272 C CA . LEU A 1 170 ? 17.277 -8.399 -16.783 1.00 94.56 170 LEU A CA 1
ATOM 1273 C C . LEU A 1 170 ? 18.471 -7.870 -15.979 1.00 94.56 170 LEU A C 1
ATOM 1275 O O . LEU A 1 170 ? 18.299 -7.262 -14.920 1.00 94.56 170 LEU A O 1
ATOM 1279 N N . ASP A 1 171 ? 19.674 -8.076 -16.509 1.00 93.12 171 ASP A N 1
ATOM 1280 C CA . ASP A 1 171 ? 20.925 -7.764 -15.821 1.00 93.12 171 ASP A CA 1
ATOM 1281 C C . ASP A 1 171 ? 21.063 -6.261 -15.591 1.00 93.12 171 ASP A C 1
ATOM 1283 O O . ASP A 1 171 ? 21.390 -5.804 -14.492 1.00 93.12 171 ASP A O 1
ATOM 1287 N N . SER A 1 172 ? 20.750 -5.486 -16.628 1.00 92.38 172 SER A N 1
ATOM 1288 C CA . SER A 1 172 ? 20.947 -4.039 -16.630 1.00 92.38 172 SER A CA 1
ATOM 1289 C C . SER A 1 172 ? 19.945 -3.304 -15.739 1.00 92.38 172 SER A C 1
ATOM 1291 O O . SER A 1 172 ? 20.286 -2.279 -15.149 1.00 92.38 172 SER A O 1
ATOM 1293 N N . LEU A 1 173 ? 18.713 -3.810 -15.627 1.00 93.00 173 LEU A N 1
ATOM 1294 C CA . LEU A 1 173 ? 17.642 -3.150 -14.879 1.00 93.00 173 LEU A CA 1
ATOM 1295 C C . LEU A 1 173 ? 17.501 -3.668 -13.445 1.00 93.00 173 LEU A C 1
ATOM 1297 O O . LEU A 1 173 ? 17.197 -2.878 -12.551 1.00 93.00 173 LEU A O 1
ATOM 1301 N N . PHE A 1 174 ? 17.710 -4.967 -13.210 1.00 95.00 174 PHE A N 1
ATOM 1302 C CA . PHE A 1 174 ? 17.310 -5.617 -11.956 1.00 95.00 174 PHE A CA 1
ATOM 1303 C C . PHE A 1 174 ? 18.454 -6.254 -11.164 1.00 95.00 174 PHE A C 1
ATOM 1305 O O . PHE A 1 174 ? 18.303 -6.426 -9.954 1.00 95.00 174 PHE A O 1
ATOM 1312 N N . LEU A 1 175 ? 19.594 -6.563 -11.793 1.00 92.19 175 LEU A N 1
ATOM 1313 C CA . LEU A 1 175 ? 20.730 -7.219 -11.122 1.00 92.19 175 LEU A CA 1
ATOM 1314 C C . LEU A 1 175 ? 21.879 -6.265 -10.764 1.00 92.19 175 LEU A C 1
ATOM 1316 O O . LEU A 1 175 ? 22.925 -6.695 -10.278 1.00 92.19 175 LEU A O 1
ATOM 1320 N N . THR A 1 176 ? 21.702 -4.959 -10.965 1.00 90.38 176 THR A N 1
ATOM 1321 C CA . THR A 1 176 ? 22.702 -3.970 -10.543 1.00 90.38 176 THR A CA 1
ATOM 1322 C C . THR A 1 176 ? 22.705 -3.803 -9.017 1.00 90.38 176 THR A C 1
ATOM 1324 O O . THR A 1 176 ? 21.642 -3.888 -8.398 1.00 90.38 176 THR A O 1
ATOM 1327 N N . PRO A 1 177 ? 23.848 -3.458 -8.383 1.00 90.19 177 PRO A N 1
ATOM 1328 C CA . PRO A 1 177 ? 23.914 -3.248 -6.933 1.00 90.19 177 PRO A CA 1
ATOM 1329 C C . PRO A 1 177 ? 22.881 -2.240 -6.415 1.00 90.19 177 PRO A C 1
ATOM 1331 O O . PRO A 1 177 ? 22.303 -2.426 -5.347 1.00 90.19 177 PRO A O 1
ATOM 1334 N N . ARG A 1 178 ? 22.611 -1.191 -7.205 1.00 88.31 178 ARG A N 1
ATOM 1335 C CA . ARG A 1 178 ? 21.573 -0.196 -6.908 1.00 88.31 178 ARG A CA 1
ATOM 1336 C C . ARG A 1 178 ? 20.168 -0.783 -6.997 1.00 88.31 178 ARG A C 1
ATOM 1338 O O . ARG A 1 178 ? 19.354 -0.489 -6.135 1.00 88.31 178 ARG A O 1
ATOM 1345 N N . ALA A 1 179 ? 19.882 -1.595 -8.015 1.00 87.69 179 ALA A N 1
ATOM 1346 C CA . ALA A 1 179 ? 18.569 -2.215 -8.187 1.00 87.69 179 ALA A CA 1
ATOM 1347 C C . ALA A 1 179 ? 18.269 -3.268 -7.113 1.00 87.69 179 ALA A C 1
ATOM 1349 O O . ALA A 1 179 ? 17.104 -3.466 -6.769 1.00 87.69 179 ALA A O 1
ATOM 1350 N N . THR A 1 180 ? 19.304 -3.920 -6.577 1.00 89.62 180 THR A N 1
ATOM 1351 C CA . THR A 1 180 ? 19.192 -4.890 -5.479 1.00 89.62 180 THR A CA 1
ATOM 1352 C C . THR A 1 180 ? 19.157 -4.250 -4.091 1.00 89.62 180 THR A C 1
ATOM 1354 O O . THR A 1 180 ? 18.732 -4.904 -3.139 1.00 89.62 180 THR A O 1
ATOM 1357 N N . ALA A 1 181 ? 19.587 -2.992 -3.961 1.00 87.19 181 ALA A N 1
ATOM 1358 C CA . ALA A 1 181 ? 19.568 -2.266 -2.696 1.00 87.19 181 ALA A CA 1
ATOM 1359 C C . ALA A 1 181 ? 18.132 -1.897 -2.280 1.00 87.19 181 ALA A C 1
ATOM 1361 O O . ALA A 1 181 ? 17.281 -1.615 -3.121 1.00 87.19 181 ALA A O 1
ATOM 1362 N N . ASP A 1 182 ? 17.868 -1.904 -0.970 1.00 85.25 182 ASP A N 1
ATOM 1363 C CA . ASP A 1 182 ? 16.634 -1.397 -0.344 1.00 85.25 182 ASP A CA 1
ATOM 1364 C C . ASP A 1 182 ? 15.308 -1.985 -0.868 1.00 85.25 182 ASP A C 1
ATOM 1366 O O . ASP A 1 182 ? 14.242 -1.368 -0.767 1.00 85.25 182 ASP A O 1
ATOM 1370 N N . ARG A 1 183 ? 15.344 -3.211 -1.404 1.00 91.44 183 ARG A N 1
ATOM 1371 C CA . ARG A 1 183 ? 14.146 -3.911 -1.876 1.00 91.44 183 ARG A CA 1
ATOM 1372 C C . ARG A 1 183 ? 13.363 -4.536 -0.725 1.00 91.44 183 ARG A C 1
ATOM 1374 O O . ARG A 1 183 ? 13.932 -5.144 0.177 1.00 91.44 183 ARG A O 1
ATOM 1381 N N . ALA A 1 184 ? 12.033 -4.502 -0.821 1.00 91.69 184 ALA A N 1
ATOM 1382 C CA . ALA A 1 184 ? 11.174 -5.239 0.110 1.00 91.69 184 ALA A CA 1
ATOM 1383 C C . ALA A 1 184 ? 11.278 -6.771 -0.058 1.00 91.69 184 ALA A C 1
ATOM 1385 O O . ALA A 1 184 ? 11.064 -7.503 0.907 1.00 91.69 184 ALA A O 1
ATOM 1386 N N . TYR A 1 185 ? 11.577 -7.240 -1.275 1.00 93.00 185 TYR A N 1
ATOM 1387 C CA . TYR A 1 185 ? 11.830 -8.642 -1.615 1.00 93.00 185 TYR A CA 1
ATOM 1388 C C . TYR A 1 185 ? 12.717 -8.755 -2.877 1.00 93.00 185 TYR A C 1
ATOM 1390 O O . TYR A 1 185 ? 12.753 -7.815 -3.686 1.00 93.00 185 TYR A O 1
ATOM 1398 N N . PRO A 1 186 ? 13.450 -9.873 -3.065 1.00 92.69 186 PRO A N 1
ATOM 1399 C CA . PRO A 1 186 ? 14.306 -10.084 -4.236 1.00 92.69 186 PRO A CA 1
ATOM 1400 C C . PRO A 1 186 ? 13.527 -10.034 -5.553 1.00 92.69 186 PRO A C 1
ATOM 1402 O O . PRO A 1 186 ? 12.377 -10.458 -5.607 1.00 92.69 186 PRO A O 1
ATOM 1405 N N . PHE A 1 187 ? 14.140 -9.521 -6.620 1.00 95.38 187 PHE A N 1
ATOM 1406 C CA . PHE A 1 187 ? 13.512 -9.555 -7.941 1.00 95.38 187 PHE A CA 1
ATOM 1407 C C . PHE A 1 187 ? 13.421 -10.993 -8.460 1.00 95.38 187 PHE A C 1
ATOM 1409 O O . PHE A 1 187 ? 14.399 -11.734 -8.379 1.00 95.38 187 PHE A O 1
ATOM 1416 N N . ASP A 1 188 ? 12.276 -11.359 -9.036 1.00 94.69 188 ASP A N 1
ATOM 1417 C CA . ASP A 1 188 ? 12.092 -12.624 -9.745 1.00 94.69 188 ASP A CA 1
ATOM 1418 C C . ASP A 1 188 ? 11.379 -12.372 -11.088 1.00 94.69 188 ASP A C 1
ATOM 1420 O O . ASP A 1 188 ? 10.209 -11.964 -11.103 1.00 94.69 188 ASP A O 1
ATOM 1424 N N . PRO A 1 189 ? 12.048 -12.640 -12.225 1.00 93.44 189 PRO A N 1
ATOM 1425 C CA . PRO A 1 189 ? 11.491 -12.397 -13.551 1.00 93.44 189 PRO A CA 1
ATOM 1426 C C . PRO A 1 189 ? 10.269 -13.264 -13.886 1.00 93.44 189 PRO A C 1
ATOM 1428 O O . PRO A 1 189 ? 9.568 -12.951 -14.841 1.00 93.44 189 PRO A O 1
ATOM 1431 N N . ASN A 1 190 ? 9.984 -14.338 -13.143 1.00 93.12 190 ASN A N 1
ATOM 1432 C CA . ASN A 1 190 ? 8.822 -15.203 -13.396 1.00 93.12 190 ASN A CA 1
ATOM 1433 C C . ASN A 1 190 ? 7.567 -14.793 -12.618 1.00 93.12 190 ASN A C 1
ATOM 1435 O O . ASN A 1 190 ? 6.480 -15.311 -12.878 1.00 93.12 190 ASN A O 1
ATOM 1439 N N . THR A 1 191 ? 7.707 -13.924 -11.616 1.00 93.00 191 THR A N 1
ATOM 1440 C CA . THR A 1 191 ? 6.606 -13.598 -10.698 1.00 93.00 191 THR A CA 1
ATOM 1441 C C . THR A 1 191 ? 6.347 -12.105 -10.552 1.00 93.00 191 THR A C 1
ATOM 1443 O O . THR A 1 191 ? 5.274 -11.744 -10.073 1.00 93.00 191 THR A O 1
ATOM 1446 N N . PHE A 1 192 ? 7.241 -11.227 -11.027 1.00 94.94 192 PHE A N 1
ATOM 1447 C CA . PHE A 1 192 ? 7.094 -9.770 -10.886 1.00 94.94 192 PHE A CA 1
ATOM 1448 C C . PHE A 1 192 ? 5.830 -9.177 -11.541 1.00 94.94 192 PHE A C 1
ATOM 1450 O O . PHE A 1 192 ? 5.418 -8.072 -11.193 1.00 94.94 192 PHE A O 1
ATOM 1457 N N . THR A 1 193 ? 5.187 -9.900 -12.465 1.00 95.25 193 THR A N 1
ATOM 1458 C CA . THR A 1 193 ? 3.911 -9.510 -13.091 1.00 95.25 193 THR A CA 1
ATOM 1459 C C . THR A 1 193 ? 2.691 -9.753 -12.199 1.00 95.25 193 THR A C 1
ATOM 1461 O O . THR A 1 193 ? 1.588 -9.301 -12.526 1.00 95.25 193 THR A O 1
ATOM 1464 N N . LYS A 1 194 ? 2.870 -10.425 -11.057 1.00 95.38 194 LYS A N 1
ATOM 1465 C CA . LYS A 1 194 ? 1.822 -10.750 -10.088 1.00 95.38 194 LYS A CA 1
ATOM 1466 C C . LYS A 1 194 ? 1.985 -9.925 -8.819 1.00 95.38 194 LYS A C 1
ATOM 1468 O O . LYS A 1 194 ? 3.079 -9.733 -8.297 1.00 95.38 194 LYS A O 1
ATOM 1473 N N . SER A 1 195 ? 0.859 -9.456 -8.304 1.00 94.25 195 SER A N 1
ATOM 1474 C CA . SER A 1 195 ? 0.772 -8.790 -7.009 1.00 94.25 195 SER A CA 1
ATOM 1475 C C . SER A 1 195 ? 0.989 -9.785 -5.857 1.00 94.25 195 SER A C 1
ATOM 1477 O O . SER A 1 195 ? 0.811 -10.992 -6.045 1.00 94.25 195 SER A O 1
ATOM 1479 N N . PRO A 1 196 ? 1.264 -9.308 -4.628 1.00 90.75 196 PRO A N 1
ATOM 1480 C CA . PRO A 1 196 ? 1.355 -10.161 -3.438 1.00 90.75 196 PRO A CA 1
ATOM 1481 C C . PRO A 1 196 ? 0.108 -11.023 -3.172 1.00 90.75 196 PRO A C 1
ATOM 1483 O O . PRO A 1 196 ? 0.192 -12.049 -2.504 1.00 90.75 196 PRO A O 1
ATOM 1486 N N . SER A 1 197 ? -1.052 -10.631 -3.713 1.00 89.56 197 SER A N 1
ATOM 1487 C CA . SER A 1 197 ? -2.302 -11.400 -3.640 1.00 89.56 197 SER A CA 1
ATOM 1488 C C . SER A 1 197 ? -2.370 -12.603 -4.598 1.00 89.56 197 SER A C 1
ATOM 1490 O O . SER A 1 197 ? -3.327 -13.379 -4.532 1.00 89.56 197 SER A O 1
ATOM 1492 N N . GLY A 1 198 ? -1.384 -12.742 -5.490 1.00 91.94 198 GLY A N 1
ATOM 1493 C CA . GLY A 1 198 ? -1.291 -13.768 -6.531 1.00 91.94 198 GLY A CA 1
ATOM 1494 C C . GLY A 1 198 ? -1.876 -13.361 -7.887 1.00 91.94 198 GLY A C 1
ATOM 1495 O O . GLY A 1 198 ? -1.555 -13.991 -8.895 1.00 91.94 198 GLY A O 1
ATOM 1496 N N . ASP A 1 199 ? -2.688 -12.302 -7.936 1.00 94.94 199 ASP A N 1
ATOM 1497 C CA . ASP A 1 199 ? -3.295 -11.828 -9.181 1.00 94.94 199 ASP A CA 1
ATOM 1498 C C . ASP A 1 199 ? -2.335 -10.994 -10.030 1.00 94.94 199 ASP A C 1
ATOM 1500 O O . ASP A 1 199 ? -1.558 -10.214 -9.466 1.00 94.94 199 ASP A O 1
ATOM 1504 N N . PRO A 1 200 ? -2.425 -11.090 -11.370 1.00 96.31 200 PRO A N 1
ATOM 1505 C CA . PRO A 1 200 ? -1.678 -10.229 -12.276 1.00 96.31 200 PRO A CA 1
ATOM 1506 C C . PRO A 1 200 ? -2.062 -8.757 -12.095 1.00 96.31 200 PRO A C 1
ATOM 1508 O O . PRO A 1 200 ? -3.229 -8.422 -11.873 1.00 96.31 200 PRO A O 1
ATOM 1511 N N . TYR A 1 201 ? -1.078 -7.867 -12.217 1.00 97.19 201 TYR A N 1
ATOM 1512 C CA . TYR A 1 201 ? -1.327 -6.428 -12.165 1.00 97.19 201 TYR A CA 1
ATOM 1513 C C . TYR A 1 201 ? -2.215 -5.945 -13.320 1.00 97.19 201 TYR A C 1
ATOM 1515 O O . TYR A 1 201 ? -2.184 -6.467 -14.433 1.00 97.19 201 TYR A O 1
ATOM 1523 N N . LEU A 1 202 ? -3.005 -4.900 -13.078 1.00 96.38 202 LEU A N 1
ATOM 1524 C CA . LEU A 1 202 ? -3.847 -4.315 -14.118 1.00 96.38 202 LEU A CA 1
ATOM 1525 C C . LEU A 1 202 ? -3.044 -3.272 -14.887 1.00 96.38 202 LEU A C 1
ATOM 1527 O O . LEU A 1 202 ? -2.759 -2.199 -14.354 1.00 96.38 202 LEU A O 1
ATOM 1531 N N . MET A 1 203 ? -2.698 -3.584 -16.132 1.00 96.19 203 MET A N 1
ATOM 1532 C CA . MET A 1 203 ? -1.843 -2.747 -16.968 1.00 96.19 203 MET A CA 1
ATOM 1533 C C . MET A 1 203 ? -2.588 -2.191 -18.178 1.00 96.19 203 MET A C 1
ATOM 1535 O O . MET A 1 203 ? -3.426 -2.865 -18.775 1.00 96.19 203 MET A O 1
ATOM 1539 N N . LYS A 1 204 ? -2.290 -0.941 -18.537 1.00 96.94 204 LYS A N 1
ATOM 1540 C CA . LYS A 1 204 ? -2.719 -0.314 -19.792 1.00 96.94 204 LYS A CA 1
ATOM 1541 C C . LYS A 1 204 ? -1.602 0.576 -20.319 1.00 96.94 204 LYS A C 1
ATOM 1543 O O . LYS A 1 204 ? -0.889 1.194 -19.534 1.00 96.94 204 LYS A O 1
ATOM 1548 N N . ALA A 1 205 ? -1.505 0.680 -21.636 1.00 96.75 205 ALA A N 1
ATOM 1549 C CA . ALA A 1 205 ? -0.632 1.626 -22.315 1.00 96.75 205 ALA A CA 1
ATOM 1550 C C . ALA A 1 205 ? -1.394 2.329 -23.439 1.00 96.75 205 ALA A C 1
ATOM 1552 O O . ALA A 1 205 ? -2.407 1.825 -23.929 1.00 96.75 205 ALA A O 1
ATOM 1553 N N . GLY A 1 206 ? -0.926 3.510 -23.821 1.00 95.06 206 GLY A N 1
ATOM 1554 C CA . GLY A 1 206 ? -1.523 4.303 -24.886 1.00 95.06 206 GLY A CA 1
ATOM 1555 C C . GLY A 1 206 ? -0.718 5.558 -25.183 1.00 95.06 206 GLY A C 1
ATOM 1556 O O . GLY A 1 206 ? 0.402 5.724 -24.705 1.00 95.06 206 GLY A O 1
ATOM 1557 N N . MET A 1 207 ? -1.305 6.452 -25.971 1.00 94.19 207 MET A N 1
ATOM 1558 C CA . MET A 1 207 ? -0.726 7.747 -26.318 1.00 94.19 207 MET A CA 1
ATOM 1559 C C . MET A 1 207 ? -1.668 8.853 -25.853 1.00 94.19 207 MET A C 1
ATOM 1561 O O . MET A 1 207 ? -2.882 8.734 -26.016 1.00 94.19 207 MET A O 1
ATOM 1565 N N . ILE A 1 208 ? -1.114 9.940 -25.326 1.00 93.62 208 ILE A N 1
ATOM 1566 C CA . ILE A 1 208 ? -1.861 11.170 -25.041 1.00 93.62 208 ILE A CA 1
ATOM 1567 C C . ILE A 1 208 ? -1.274 12.339 -25.819 1.00 93.62 208 ILE A C 1
ATOM 1569 O O . ILE A 1 208 ? -0.076 12.371 -26.103 1.00 93.62 208 ILE A O 1
ATOM 1573 N N . SER A 1 209 ? -2.115 13.323 -26.126 1.00 89.88 209 SER A N 1
ATOM 1574 C CA . SER A 1 209 ? -1.657 14.619 -26.617 1.00 89.88 209 SER A CA 1
ATOM 1575 C C . SER A 1 209 ? -1.338 15.510 -25.420 1.00 89.88 209 SER A C 1
ATOM 1577 O O . SER A 1 209 ? -2.237 15.911 -24.682 1.00 89.88 209 SER A O 1
ATOM 1579 N N . SER A 1 210 ? -0.056 15.795 -25.208 1.00 84.88 210 SER A N 1
ATOM 1580 C CA . SER A 1 210 ? 0.417 16.715 -24.173 1.00 84.88 210 SER A CA 1
ATOM 1581 C C . SER A 1 210 ? 1.183 17.849 -24.842 1.00 84.88 210 SER A C 1
ATOM 1583 O O . SER A 1 210 ? 2.162 17.614 -25.554 1.00 84.88 210 SER A O 1
ATOM 1585 N N . SER A 1 211 ? 0.715 19.085 -24.656 1.00 82.44 211 SER A N 1
ATOM 1586 C CA . SER A 1 211 ? 1.327 20.289 -25.239 1.00 82.44 211 SER A CA 1
ATOM 1587 C C . SER A 1 211 ? 1.579 20.185 -26.755 1.00 82.44 211 SER A C 1
ATOM 1589 O O . SER A 1 211 ? 2.630 20.591 -27.246 1.00 82.44 211 SER A O 1
ATOM 1591 N N . GLY A 1 212 ? 0.637 19.591 -27.499 1.00 82.81 212 GLY A N 1
ATOM 1592 C CA . GLY A 1 212 ? 0.715 19.444 -28.959 1.00 82.81 212 GLY A CA 1
ATOM 1593 C C . GLY A 1 212 ? 1.636 18.327 -29.465 1.00 82.81 212 GLY A C 1
ATOM 1594 O O . GLY A 1 212 ? 1.823 18.207 -30.674 1.00 82.81 212 GLY A O 1
ATOM 1595 N N . ARG A 1 213 ? 2.204 17.496 -28.579 1.00 87.38 213 ARG A N 1
ATOM 1596 C CA . ARG A 1 213 ? 2.987 16.304 -28.945 1.00 87.38 213 ARG A CA 1
ATOM 1597 C C . ARG A 1 213 ? 2.295 15.030 -28.472 1.00 87.38 213 ARG A C 1
ATOM 1599 O O . ARG A 1 213 ? 1.757 14.984 -27.368 1.00 87.38 213 ARG A O 1
ATOM 1606 N N . ASN A 1 214 ? 2.360 13.989 -29.301 1.00 90.06 214 ASN A N 1
ATOM 1607 C CA . ASN A 1 214 ? 1.911 12.651 -28.933 1.00 90.06 214 ASN A CA 1
ATOM 1608 C C . ASN A 1 214 ? 2.972 11.988 -28.059 1.00 90.06 214 ASN A C 1
ATOM 1610 O O . ASN A 1 214 ? 4.109 11.795 -28.487 1.00 90.06 214 ASN A O 1
ATOM 1614 N N . VAL A 1 215 ? 2.588 11.641 -26.837 1.00 92.81 215 VAL A N 1
ATOM 1615 C CA . VAL A 1 215 ? 3.486 11.095 -25.825 1.00 92.81 215 VAL A CA 1
ATOM 1616 C C . VAL A 1 215 ? 2.970 9.731 -25.364 1.00 92.81 215 VAL A C 1
ATOM 1618 O O . VAL A 1 215 ? 1.789 9.629 -25.021 1.00 92.81 215 VAL A O 1
ATOM 1621 N N . PRO A 1 216 ? 3.826 8.691 -25.318 1.00 95.19 216 PRO A N 1
ATOM 1622 C CA . PRO A 1 216 ? 3.440 7.399 -24.777 1.00 95.19 216 PRO A CA 1
ATOM 1623 C C . PRO A 1 216 ? 3.231 7.492 -23.270 1.00 95.19 216 PRO A C 1
ATOM 1625 O O . PRO A 1 216 ? 4.012 8.116 -22.547 1.00 95.19 216 PRO A O 1
ATOM 1628 N N . VAL A 1 217 ? 2.188 6.828 -22.796 1.00 96.44 217 VAL A N 1
ATOM 1629 C CA . VAL A 1 217 ? 1.842 6.717 -21.383 1.00 96.44 217 VAL A CA 1
ATOM 1630 C C . VAL A 1 217 ? 1.447 5.296 -21.028 1.00 96.44 217 VAL A C 1
ATOM 1632 O O . VAL A 1 217 ? 1.039 4.508 -21.882 1.00 96.44 217 VAL A O 1
ATOM 1635 N N . PHE A 1 218 ? 1.561 4.977 -19.746 1.00 97.62 218 PHE A N 1
ATOM 1636 C CA . PHE A 1 218 ? 1.118 3.708 -19.202 1.00 97.62 218 PHE A CA 1
ATOM 1637 C C . PHE A 1 218 ? 0.522 3.903 -17.817 1.00 97.62 218 PHE A C 1
ATOM 1639 O O . PHE A 1 218 ? 0.751 4.911 -17.148 1.00 97.62 218 PHE A O 1
ATOM 1646 N N . THR A 1 219 ? -0.224 2.904 -17.372 1.00 97.50 219 THR A N 1
ATOM 1647 C CA . THR A 1 219 ? -0.620 2.772 -15.979 1.00 97.50 219 THR A CA 1
ATOM 1648 C C . THR A 1 219 ? -0.575 1.313 -15.564 1.00 97.50 219 THR A C 1
ATOM 1650 O O . THR A 1 219 ? -0.958 0.428 -16.331 1.00 97.50 219 THR A O 1
ATOM 1653 N N . VAL A 1 220 ? -0.111 1.071 -14.344 1.00 97.62 220 VAL A N 1
ATOM 1654 C CA . VAL A 1 220 ? -0.139 -0.236 -13.687 1.00 97.62 220 VAL A CA 1
ATOM 1655 C C . VAL A 1 220 ? -0.780 -0.049 -12.324 1.00 97.62 220 VAL A C 1
ATOM 1657 O O . VAL A 1 220 ? -0.381 0.841 -11.572 1.00 97.62 220 VAL A O 1
ATOM 1660 N N . ARG A 1 221 ? -1.785 -0.864 -12.004 1.00 96.12 221 ARG A N 1
ATOM 1661 C CA . ARG A 1 221 ? -2.574 -0.753 -10.772 1.00 96.12 221 ARG A CA 1
ATOM 1662 C C . ARG A 1 221 ? -2.644 -2.084 -10.043 1.00 96.12 221 ARG A C 1
ATOM 1664 O O . ARG A 1 221 ? -2.737 -3.135 -10.680 1.00 96.12 221 ARG A O 1
ATOM 1671 N N . ASP A 1 222 ? -2.652 -2.016 -8.717 1.00 96.06 222 ASP A N 1
ATOM 1672 C CA . ASP A 1 222 ? -2.930 -3.163 -7.855 1.00 96.06 222 ASP A CA 1
ATOM 1673 C C . ASP A 1 222 ? -4.340 -3.729 -8.140 1.00 96.06 222 ASP A C 1
ATOM 1675 O O . ASP A 1 222 ? -5.317 -2.970 -8.089 1.00 96.06 222 ASP A O 1
ATOM 1679 N N . PRO A 1 223 ? -4.473 -5.031 -8.465 1.00 94.94 223 PRO A N 1
ATOM 1680 C CA . PRO A 1 223 ? -5.765 -5.648 -8.751 1.00 94.94 223 PRO A CA 1
ATOM 1681 C C . PRO A 1 223 ? -6.656 -5.768 -7.510 1.00 94.94 223 PRO A C 1
ATOM 1683 O O . PRO A 1 223 ? -7.882 -5.727 -7.640 1.00 94.94 223 PRO A O 1
ATOM 1686 N N . ARG A 1 224 ? -6.074 -5.915 -6.310 1.00 93.94 224 ARG A N 1
ATOM 1687 C CA . ARG A 1 224 ? -6.825 -6.174 -5.071 1.00 93.94 224 ARG A CA 1
ATOM 1688 C C . ARG A 1 224 ? -6.327 -5.306 -3.904 1.00 93.94 224 ARG A C 1
ATOM 1690 O O . ARG A 1 224 ? -5.680 -5.825 -2.992 1.00 93.94 224 ARG A O 1
ATOM 1697 N N . PRO A 1 225 ? -6.692 -4.012 -3.867 1.00 92.81 225 PRO A N 1
ATOM 1698 C CA . PRO A 1 225 ? -6.317 -3.146 -2.757 1.00 92.81 225 PRO A CA 1
ATOM 1699 C C . PRO A 1 225 ? -7.008 -3.572 -1.457 1.00 92.81 225 PRO A C 1
ATOM 1701 O O . PRO A 1 225 ? -8.194 -3.911 -1.447 1.00 92.81 225 PRO A O 1
ATOM 1704 N N . MET A 1 226 ? -6.291 -3.480 -0.334 1.00 90.81 226 MET A N 1
ATOM 1705 C CA . MET A 1 226 ? -6.846 -3.798 0.991 1.00 90.81 226 MET A CA 1
ATOM 1706 C C . MET A 1 226 ? -7.951 -2.828 1.431 1.00 90.81 226 MET A C 1
ATOM 1708 O O . MET A 1 226 ? -8.821 -3.199 2.218 1.00 90.81 226 MET A O 1
ATOM 1712 N N . VAL A 1 227 ? -7.926 -1.590 0.929 1.00 91.12 227 VAL A N 1
ATOM 1713 C CA . VAL A 1 227 ? -8.941 -0.563 1.186 1.00 91.12 227 VAL A CA 1
ATOM 1714 C C . VAL A 1 227 ? -9.495 -0.072 -0.145 1.00 91.12 227 VAL A C 1
ATOM 1716 O O . VAL A 1 227 ? -8.761 0.388 -1.021 1.00 91.12 227 VAL A O 1
ATOM 1719 N N . LYS A 1 228 ? -10.818 -0.146 -0.307 1.00 88.44 228 LYS A N 1
ATOM 1720 C CA . LYS A 1 228 ? -11.492 0.345 -1.512 1.00 88.44 228 LYS A CA 1
ATOM 1721 C C . LYS A 1 228 ? -11.261 1.853 -1.659 1.00 88.44 228 LYS A C 1
ATOM 1723 O O . LYS A 1 228 ? -11.590 2.613 -0.756 1.00 88.44 228 LYS A O 1
ATOM 1728 N N . GLY A 1 229 ? -10.741 2.271 -2.812 1.00 88.31 229 GLY A N 1
ATOM 1729 C CA . GLY A 1 229 ? -10.432 3.674 -3.116 1.00 88.31 229 GLY A CA 1
ATOM 1730 C C . GLY A 1 229 ? -8.970 4.067 -2.886 1.00 88.31 229 GLY A C 1
ATOM 1731 O O . GLY A 1 229 ? -8.532 5.049 -3.470 1.00 88.31 229 GLY A O 1
ATOM 1732 N N . ASP A 1 230 ? -8.201 3.270 -2.142 1.00 89.75 230 ASP A N 1
ATOM 1733 C CA . ASP A 1 230 ? -6.764 3.477 -1.911 1.00 89.75 230 ASP A CA 1
ATOM 1734 C C . ASP A 1 230 ? -5.934 2.517 -2.781 1.00 89.75 230 ASP A C 1
ATOM 1736 O O . ASP A 1 230 ? -5.129 1.718 -2.306 1.00 89.75 230 ASP A O 1
ATOM 1740 N N . THR A 1 231 ? -6.224 2.497 -4.085 1.00 93.81 231 THR A N 1
ATOM 1741 C CA . THR A 1 231 ? -5.530 1.606 -5.021 1.00 93.81 231 THR A CA 1
ATOM 1742 C C . THR A 1 231 ? -4.150 2.156 -5.337 1.00 93.81 231 THR A C 1
ATOM 1744 O O . THR A 1 231 ? -4.036 3.221 -5.945 1.00 93.81 231 THR A O 1
ATOM 1747 N N . LEU A 1 232 ? -3.109 1.400 -5.001 1.00 96.31 232 LEU A N 1
ATOM 1748 C CA . LEU A 1 232 ? -1.744 1.732 -5.389 1.00 96.31 232 LEU A CA 1
ATOM 1749 C C . LEU A 1 232 ? -1.562 1.571 -6.900 1.00 96.31 232 LEU A C 1
ATOM 1751 O O . LEU A 1 232 ? -1.996 0.583 -7.502 1.00 96.31 232 LEU A O 1
ATOM 1755 N N . MET A 1 233 ? -0.923 2.559 -7.516 1.00 96.00 233 MET A N 1
ATOM 1756 C CA . MET A 1 233 ? -0.672 2.574 -8.951 1.00 96.00 233 MET A CA 1
ATOM 1757 C C . MET A 1 233 ? 0.560 3.388 -9.314 1.00 96.00 233 MET A C 1
ATOM 1759 O O . MET A 1 233 ? 0.932 4.304 -8.584 1.00 96.00 233 MET A O 1
ATOM 1763 N N . VAL A 1 234 ? 1.151 3.066 -10.463 1.00 96.69 234 VAL A N 1
ATOM 1764 C CA . VAL A 1 234 ? 2.209 3.846 -11.118 1.00 96.69 234 VAL A CA 1
ATOM 1765 C C . VAL A 1 234 ? 1.781 4.249 -12.516 1.00 96.69 234 VAL A C 1
ATOM 1767 O O . VAL A 1 234 ? 1.028 3.536 -13.188 1.00 96.69 234 VAL A O 1
ATOM 1770 N N . GLY A 1 235 ? 2.290 5.394 -12.950 1.00 94.69 235 GLY A N 1
ATOM 1771 C CA . GLY A 1 235 ? 1.976 5.968 -14.243 1.00 94.69 235 GLY A CA 1
ATOM 1772 C C . GLY A 1 235 ? 0.586 6.606 -14.304 1.00 94.69 235 GLY A C 1
ATOM 1773 O O . GLY A 1 235 ? -0.218 6.527 -13.372 1.00 94.69 235 GLY A O 1
ATOM 1774 N N . SER A 1 236 ? 0.283 7.264 -15.418 1.00 94.12 236 SER A N 1
ATOM 1775 C CA . SER A 1 236 ? -1.014 7.891 -15.660 1.00 94.12 236 SER A CA 1
ATOM 1776 C C . SER A 1 236 ? -1.384 7.810 -17.132 1.00 94.12 236 SER A C 1
ATOM 1778 O O . SER A 1 236 ? -0.550 8.061 -17.987 1.00 94.12 236 SER A O 1
ATOM 1780 N N . MET A 1 237 ? -2.655 7.523 -17.421 1.00 94.00 237 MET A N 1
ATOM 1781 C CA . MET A 1 237 ? -3.205 7.585 -18.782 1.00 94.00 237 MET A CA 1
ATOM 1782 C C . MET A 1 237 ? -3.671 8.993 -19.180 1.00 94.00 237 MET A C 1
ATOM 1784 O O . MET A 1 237 ? -4.131 9.174 -20.298 1.00 94.00 237 MET A O 1
ATOM 1788 N N . GLU A 1 238 ? -3.595 9.972 -18.275 1.00 91.38 238 GLU A N 1
ATOM 1789 C CA . GLU A 1 238 ? -4.089 11.341 -18.496 1.00 91.38 238 GLU A CA 1
ATOM 1790 C C . GLU A 1 238 ? -2.950 12.352 -18.649 1.00 91.38 238 GLU A C 1
ATOM 1792 O O . GLU A 1 238 ? -3.088 13.353 -19.347 1.00 91.38 238 GLU A O 1
ATOM 1797 N N . LYS A 1 239 ? -1.806 12.090 -18.009 1.00 89.88 239 LYS A N 1
ATOM 1798 C CA . LYS A 1 239 ? -0.617 12.944 -18.062 1.00 89.88 239 LYS A CA 1
ATOM 1799 C C . LYS A 1 239 ? 0.639 12.112 -18.262 1.00 89.88 239 LYS A C 1
ATOM 1801 O O . LYS A 1 239 ? 0.702 10.958 -17.850 1.00 89.88 239 LYS A O 1
ATOM 1806 N N . GLN A 1 240 ? 1.674 12.730 -18.824 1.00 89.31 240 GLN A N 1
ATOM 1807 C CA . GLN A 1 240 ? 2.991 12.113 -18.933 1.00 89.31 240 GLN A CA 1
ATOM 1808 C C . GLN A 1 240 ? 3.623 12.035 -17.543 1.00 89.31 240 GLN A C 1
ATOM 1810 O O . GLN A 1 240 ? 4.271 12.967 -17.076 1.00 89.31 240 GLN A O 1
ATOM 1815 N N . SER A 1 241 ? 3.392 10.926 -16.857 1.00 90.56 241 SER A N 1
ATOM 1816 C CA . SER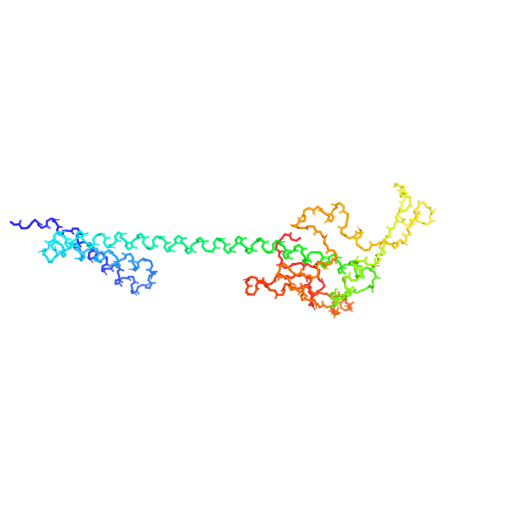 A 1 241 ? 3.958 10.656 -15.547 1.00 90.56 241 SER A CA 1
ATOM 1817 C C . SER A 1 241 ? 4.216 9.166 -15.433 1.00 90.56 241 SER A C 1
ATOM 1819 O O . SER A 1 241 ? 3.392 8.363 -15.861 1.00 90.56 241 SER A O 1
ATOM 1821 N N . THR A 1 242 ? 5.367 8.815 -14.871 1.00 92.00 242 THR A N 1
ATOM 1822 C CA . THR A 1 242 ? 5.735 7.444 -14.486 1.00 92.00 242 THR A CA 1
ATOM 1823 C C . THR A 1 242 ? 5.677 7.256 -12.968 1.00 92.00 242 THR A C 1
ATOM 1825 O O . THR A 1 242 ? 5.995 6.182 -12.466 1.00 92.00 242 THR A O 1
ATOM 1828 N N . SER A 1 243 ? 5.249 8.299 -12.252 1.00 93.75 243 SER A N 1
ATOM 1829 C CA . SER A 1 243 ? 5.179 8.366 -10.799 1.00 93.75 243 SER A CA 1
ATOM 1830 C C . SER A 1 243 ? 4.107 7.452 -10.213 1.00 93.75 243 SER A C 1
ATOM 1832 O O . SER A 1 243 ? 3.054 7.227 -10.816 1.00 93.75 243 SER A O 1
ATOM 1834 N N . GLY A 1 244 ? 4.384 6.946 -9.023 1.00 93.38 244 GLY A N 1
ATOM 1835 C CA . GLY A 1 244 ? 3.470 6.290 -8.115 1.00 93.38 244 GLY A CA 1
ATOM 1836 C C . GLY A 1 244 ? 2.582 7.287 -7.379 1.00 93.38 244 GLY A C 1
ATOM 1837 O O . GLY A 1 244 ? 2.904 8.460 -7.216 1.00 93.38 244 GLY A O 1
ATOM 1838 N N . ASN A 1 245 ? 1.436 6.817 -6.902 1.00 94.19 245 ASN A N 1
ATOM 1839 C CA . ASN A 1 245 ? 0.485 7.637 -6.148 1.00 94.19 245 ASN A CA 1
ATOM 1840 C C . ASN A 1 245 ? 0.720 7.633 -4.623 1.00 94.19 245 ASN A C 1
ATOM 1842 O O . ASN A 1 245 ? -0.229 7.802 -3.860 1.00 94.19 245 ASN A O 1
ATOM 1846 N N . TRP A 1 246 ? 1.955 7.430 -4.158 1.00 91.62 246 TRP A N 1
ATOM 1847 C CA . TRP A 1 246 ? 2.296 7.363 -2.731 1.00 91.62 246 TRP A CA 1
ATOM 1848 C C . TRP A 1 246 ? 3.387 8.369 -2.345 1.00 91.62 246 TRP A C 1
ATOM 1850 O O . TRP A 1 246 ? 4.159 8.825 -3.180 1.00 91.62 246 TRP A O 1
ATOM 1860 N N . ALA A 1 247 ? 3.459 8.710 -1.056 1.00 82.38 247 ALA A N 1
ATOM 1861 C CA . ALA A 1 247 ? 4.433 9.668 -0.534 1.00 82.38 247 ALA A CA 1
ATOM 1862 C C . ALA A 1 247 ? 5.876 9.124 -0.548 1.00 82.38 247 ALA A C 1
ATOM 1864 O O . ALA A 1 247 ? 6.090 7.935 -0.301 1.00 82.38 247 ALA A O 1
ATOM 1865 N N . GLY A 1 248 ? 6.849 10.018 -0.763 1.00 73.50 248 GLY A N 1
ATOM 1866 C CA . GLY A 1 248 ? 8.282 9.699 -0.718 1.00 73.50 248 GLY A CA 1
ATOM 1867 C C . GLY A 1 248 ? 8.807 8.973 -1.957 1.00 73.50 248 GLY A C 1
ATOM 1868 O O . GLY A 1 248 ? 9.716 8.153 -1.836 1.00 73.50 248 GLY A O 1
ATOM 1869 N N . GLU A 1 249 ? 8.189 9.214 -3.115 1.00 61.31 249 GLU A N 1
ATOM 1870 C CA . GLU A 1 249 ? 8.726 8.785 -4.407 1.00 61.31 249 GLU A CA 1
ATOM 1871 C C . GLU A 1 249 ? 9.913 9.636 -4.870 1.00 61.31 249 GLU A C 1
ATOM 1873 O O . GLU A 1 249 ? 9.871 10.870 -4.663 1.00 61.31 249 GLU A O 1
#